Protein AF-A0A5S4T905-F1 (afdb_monomer_lite)

Organism: Streptococcus pyogenes (NCBI:txid1314)

Secondary structure (DSSP, 8-state):
---HHHHHHHHHHTT-EEEETTEEEE-SSSB-EEE-HHHHHHHHT--TT-TTHHHHHHHHHHHH-PPPSSEEEEEEEE-SS-EEETTTTEEE-SPPPTTEEEEEE-S--HHHHHHHHHHHHHHHHHH--SHHHHHHHHHHHHHHHHHHTTSS-S---------TTSSHHHHHHHHHTTS------HHHHTT----

Radius of gyration: 20.34 Å; chains: 1; bounding box: 48×38×50 Å

pLDDT: mean 86.76, std 12.63, range [32.38, 98.0]

Sequence (195 aa):
QFPPFAKLVVDYLLGRFTFFNNKLYDVNNRQAQVLDDFTIQSLYGFKKDNPFILEILEGIHQTLNIRPAKQLEAYKISGRDFIIDLKEHRLYRTNPSPDSSFFKFYDVDYHAAIGSKKKVGKFLGYVIADHDSLHNATLQAYYIAQVACGLKSKQNFFISKSGVRTGKGLRHIGLSGIFNKIDVELDLLIKGGFE

Structure (mmCIF, N/CA/C/O backbone):
data_AF-A0A5S4T905-F1
#
_entry.id   AF-A0A5S4T905-F1
#
loop_
_atom_site.group_PDB
_atom_site.id
_atom_site.type_symbol
_atom_site.label_atom_id
_atom_site.label_alt_id
_atom_site.label_comp_id
_atom_site.label_asym_id
_atom_site.label_entity_id
_atom_site.label_seq_id
_atom_site.pdbx_PDB_ins_code
_atom_site.Cartn_x
_atom_site.Cartn_y
_atom_site.Cartn_z
_atom_site.occupancy
_atom_site.B_iso_or_equiv
_atom_site.auth_seq_id
_atom_site.auth_comp_id
_atom_site.auth_asym_id
_atom_site.auth_atom_id
_atom_site.pdbx_PDB_model_num
ATOM 1 N N . GLN A 1 1 ? -24.630 16.608 20.040 1.00 69.75 1 GLN A N 1
ATOM 2 C CA . GLN A 1 1 ? -23.497 16.344 19.124 1.00 69.75 1 GLN A CA 1
ATOM 3 C C . GLN A 1 1 ? -22.808 15.079 19.618 1.00 69.75 1 GLN A C 1
ATOM 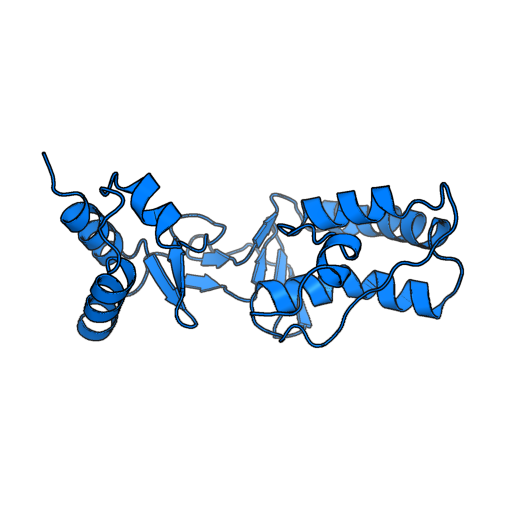5 O O . GLN A 1 1 ? -22.573 14.997 20.817 1.00 69.75 1 GLN A O 1
ATOM 10 N N . PHE A 1 2 ? -22.567 14.077 18.767 1.00 76.50 2 PHE A N 1
ATOM 11 C CA . PHE A 1 2 ? -21.870 12.860 19.203 1.00 76.50 2 PHE A CA 1
ATOM 12 C C . PHE A 1 2 ? -20.374 13.177 19.387 1.00 76.50 2 PHE A C 1
ATOM 14 O O . PHE A 1 2 ? -19.800 13.778 18.474 1.00 76.50 2 PHE A O 1
ATOM 21 N N . PRO A 1 3 ? -19.740 12.847 20.528 1.00 87.50 3 PRO A N 1
ATOM 22 C CA . PRO A 1 3 ? -18.338 13.188 20.756 1.00 87.50 3 PRO A CA 1
ATOM 23 C C . PRO A 1 3 ? -17.420 12.570 19.683 1.00 87.50 3 PRO A C 1
ATOM 25 O O . PRO A 1 3 ? -17.568 11.378 19.399 1.00 87.50 3 PRO A O 1
ATOM 28 N N . PRO A 1 4 ? -16.447 13.318 19.119 1.00 90.19 4 PRO A N 1
ATOM 29 C CA . PRO A 1 4 ? -15.502 12.796 18.123 1.00 90.19 4 PRO A CA 1
ATOM 30 C C . PRO A 1 4 ? -14.834 11.485 18.543 1.00 90.19 4 PRO A C 1
ATOM 32 O O . PRO A 1 4 ? -14.774 10.535 17.766 1.00 90.19 4 PRO A O 1
ATOM 35 N N . PHE A 1 5 ? -14.423 11.405 19.812 1.00 89.81 5 PHE A N 1
ATOM 36 C CA . PHE A 1 5 ? -13.801 10.210 20.373 1.00 89.81 5 PHE A CA 1
ATOM 37 C C . PHE A 1 5 ? -14.750 9.013 20.427 1.00 89.81 5 PHE A C 1
ATOM 39 O O . PHE A 1 5 ? -14.376 7.913 20.037 1.00 89.81 5 PHE A O 1
ATOM 46 N N . ALA A 1 6 ? -16.005 9.227 20.827 1.00 91.06 6 ALA A N 1
ATOM 47 C CA . ALA A 1 6 ? -16.999 8.161 20.826 1.00 91.06 6 ALA A CA 1
ATOM 48 C C . ALA A 1 6 ? -17.222 7.620 19.406 1.00 91.06 6 ALA A C 1
ATOM 50 O O . ALA A 1 6 ? -17.351 6.414 19.228 1.00 91.06 6 ALA A O 1
ATOM 51 N N . LYS A 1 7 ? -17.217 8.488 18.382 1.00 92.88 7 LYS A N 1
ATOM 52 C CA . LYS A 1 7 ? -17.352 8.065 16.978 1.00 92.88 7 LYS A CA 1
ATOM 53 C C . LYS A 1 7 ? -16.166 7.203 16.533 1.00 92.88 7 LYS A C 1
ATOM 55 O O . LYS A 1 7 ? -16.380 6.169 15.914 1.00 92.88 7 LYS A O 1
ATOM 60 N N . LEU A 1 8 ? -14.942 7.605 16.884 1.00 93.81 8 LEU A N 1
ATOM 61 C CA . LEU A 1 8 ? -13.726 6.833 16.605 1.00 93.81 8 LEU A CA 1
ATOM 62 C C . LEU A 1 8 ? -13.777 5.441 17.247 1.00 93.81 8 LEU A C 1
ATOM 64 O O . LEU A 1 8 ? -13.483 4.446 16.586 1.00 93.81 8 LEU A O 1
ATOM 68 N N . VAL A 1 9 ? -14.178 5.369 18.519 1.00 93.62 9 VAL A N 1
ATOM 69 C CA . VAL A 1 9 ? -14.304 4.098 19.243 1.00 93.62 9 VAL A CA 1
ATOM 70 C C . VAL A 1 9 ? -15.390 3.222 18.622 1.00 93.62 9 VAL A C 1
ATOM 72 O O . VAL A 1 9 ? -15.164 2.034 18.435 1.00 93.62 9 VAL A O 1
ATOM 75 N N . VAL A 1 10 ? -16.541 3.787 18.248 1.00 94.81 10 VAL A N 1
ATOM 76 C CA . VAL A 1 10 ? -17.604 3.040 17.556 1.00 94.81 10 VAL A CA 1
ATOM 77 C C . VAL A 1 10 ? -17.102 2.466 16.232 1.00 94.81 10 VAL A C 1
ATOM 79 O O . VAL A 1 10 ? -17.285 1.279 15.991 1.00 94.81 10 VAL A O 1
ATOM 82 N N . ASP A 1 11 ? -16.410 3.254 15.408 1.00 95.44 11 ASP A N 1
ATOM 83 C CA . ASP A 1 11 ? -15.839 2.765 14.148 1.00 95.44 11 ASP A CA 1
ATOM 84 C C . ASP A 1 11 ? -14.818 1.633 14.383 1.00 95.44 11 ASP A C 1
ATOM 86 O O . ASP A 1 11 ? -14.804 0.645 13.644 1.00 95.44 11 ASP A O 1
ATOM 90 N N . TYR A 1 12 ? -14.007 1.722 15.444 1.00 95.69 12 TYR A N 1
ATOM 91 C CA . TYR A 1 12 ? -13.127 0.627 15.862 1.00 95.69 12 TYR A CA 1
ATOM 92 C C . TYR A 1 12 ? -13.914 -0.631 16.272 1.00 95.69 12 TYR A C 1
ATOM 94 O O . TYR A 1 12 ? -13.602 -1.722 15.799 1.00 95.69 12 TYR A O 1
ATOM 102 N N . LEU A 1 13 ? -14.962 -0.491 17.092 1.00 94.81 13 LEU A N 1
ATOM 103 C CA . LEU A 1 13 ? -15.816 -1.605 17.532 1.00 94.81 13 LEU A CA 1
ATOM 104 C C . LEU A 1 13 ? -16.571 -2.273 16.374 1.00 94.81 13 LEU A C 1
ATOM 106 O O . LEU A 1 13 ? -16.831 -3.471 16.421 1.00 94.81 13 LEU A O 1
ATOM 110 N N . LEU A 1 14 ? -16.888 -1.516 15.322 1.00 95.56 14 LEU A N 1
ATOM 111 C CA . LEU A 1 14 ? -17.461 -2.029 14.074 1.00 95.56 14 LEU A CA 1
ATOM 112 C C . LEU A 1 14 ? -16.429 -2.754 13.191 1.00 95.56 14 LEU A C 1
ATOM 114 O O . LEU A 1 14 ? -16.765 -3.218 12.103 1.00 95.56 14 LEU A O 1
ATOM 118 N N . GLY A 1 15 ? -15.169 -2.840 13.627 1.00 95.19 15 GLY A N 1
ATOM 119 C CA . GLY A 1 15 ? -14.098 -3.508 12.897 1.00 95.19 15 GLY A CA 1
ATOM 120 C C . GLY A 1 15 ? -13.593 -2.717 11.688 1.00 95.19 15 GLY A C 1
ATOM 121 O O . GLY A 1 15 ? -12.952 -3.296 10.811 1.00 95.19 15 GLY A O 1
ATOM 122 N N . ARG A 1 16 ? -13.862 -1.406 11.609 1.00 96.19 16 ARG A N 1
ATOM 123 C CA . ARG A 1 16 ? -13.353 -0.544 10.527 1.00 96.19 16 ARG A CA 1
ATOM 124 C C . ARG A 1 16 ? -11.830 -0.443 10.549 1.00 96.19 16 ARG A C 1
ATOM 126 O O . ARG A 1 16 ? -11.200 -0.305 9.499 1.00 96.19 16 ARG A O 1
ATOM 133 N N . PHE A 1 17 ? -11.255 -0.486 11.749 1.00 96.44 17 PHE A N 1
ATOM 134 C CA . PHE A 1 17 ? -9.829 -0.309 11.970 1.00 96.44 17 PHE A CA 1
ATOM 135 C C . PHE A 1 17 ? -9.163 -1.570 12.496 1.00 96.44 17 PHE A C 1
ATOM 137 O O . PHE A 1 17 ? -9.755 -2.342 13.245 1.00 96.44 17 PHE A O 1
ATOM 144 N N . THR A 1 18 ? -7.890 -1.732 12.151 1.00 95.69 18 THR A N 1
ATOM 145 C CA . THR A 1 18 ? -7.022 -2.749 12.743 1.00 95.69 18 THR A CA 1
ATOM 146 C C . THR A 1 18 ? -5.646 -2.172 13.015 1.00 95.69 18 THR A C 1
ATOM 148 O O . THR A 1 18 ? -5.151 -1.344 12.248 1.00 95.69 18 THR A O 1
ATOM 151 N N . PHE A 1 19 ? -5.013 -2.636 14.087 1.00 95.06 19 PHE A N 1
ATOM 152 C CA . PHE A 1 19 ? -3.600 -2.379 14.320 1.00 95.06 19 PHE A CA 1
ATOM 153 C C . PHE A 1 19 ? -2.752 -3.439 13.624 1.00 95.06 19 PHE A C 1
ATOM 155 O O . PHE A 1 19 ? -3.105 -4.619 13.584 1.00 95.06 19 PHE A O 1
ATOM 162 N N . PHE A 1 20 ? -1.632 -3.007 13.055 1.00 93.25 20 PHE A N 1
ATOM 163 C CA . PHE A 1 20 ? -0.620 -3.879 12.474 1.00 93.25 20 PHE A CA 1
ATOM 164 C C . PHE A 1 20 ? 0.739 -3.181 12.517 1.00 93.25 20 PHE A C 1
ATOM 166 O O . PHE A 1 20 ? 0.858 -2.043 12.067 1.00 93.25 20 PHE A O 1
ATOM 173 N N . ASN A 1 21 ? 1.768 -3.841 13.058 1.00 90.19 21 ASN A N 1
ATOM 174 C CA . ASN A 1 21 ? 3.114 -3.270 13.228 1.00 90.19 21 ASN A CA 1
ATOM 175 C C . ASN A 1 21 ? 3.100 -1.848 13.832 1.00 90.19 21 ASN A C 1
ATOM 177 O O . ASN A 1 21 ? 3.712 -0.931 13.280 1.00 90.19 21 ASN A O 1
ATOM 181 N N . ASN A 1 22 ? 2.367 -1.674 14.937 1.00 88.38 22 ASN A N 1
ATOM 182 C CA . ASN A 1 22 ? 2.216 -0.415 15.684 1.00 88.38 22 ASN A CA 1
ATOM 183 C C . ASN A 1 22 ? 1.640 0.748 14.855 1.00 88.38 22 ASN A C 1
ATOM 185 O O . ASN A 1 22 ? 1.907 1.915 15.125 1.00 88.38 22 ASN A O 1
ATOM 189 N N . LYS A 1 23 ? 0.870 0.440 13.809 1.00 92.00 23 LYS A N 1
ATOM 190 C CA . LYS A 1 23 ? 0.159 1.425 12.991 1.00 92.00 23 LYS A CA 1
ATOM 191 C C . LYS A 1 23 ? -1.312 1.069 12.909 1.00 92.00 23 LYS A C 1
ATOM 193 O O . LYS A 1 23 ? -1.659 -0.110 12.828 1.00 92.00 23 LYS A O 1
ATOM 198 N N . LEU A 1 24 ? -2.157 2.092 12.876 1.00 95.00 24 LEU A N 1
ATOM 199 C CA . LEU A 1 24 ? -3.584 1.941 12.641 1.00 95.00 24 LEU A CA 1
ATOM 200 C C . LEU A 1 24 ? -3.870 1.938 11.138 1.00 95.00 24 LEU A C 1
ATOM 202 O O . LEU A 1 24 ? -3.361 2.781 10.398 1.00 95.00 24 LEU A O 1
ATOM 206 N N . TYR A 1 25 ? -4.710 1.009 10.695 1.00 96.19 25 TYR A N 1
ATOM 207 C CA . TYR A 1 25 ? -5.167 0.912 9.314 1.00 96.19 25 TYR A CA 1
ATOM 208 C C . TYR A 1 25 ? -6.689 1.020 9.240 1.00 96.19 25 TYR A C 1
ATOM 210 O O . TYR A 1 25 ? -7.385 0.298 9.951 1.00 96.19 25 TYR A O 1
ATOM 218 N N . ASP A 1 26 ? -7.202 1.857 8.336 1.00 96.75 26 ASP A N 1
ATOM 219 C CA . ASP A 1 26 ? -8.575 1.766 7.827 1.00 96.75 26 ASP A CA 1
ATOM 220 C C . ASP A 1 26 ? -8.650 0.658 6.785 1.00 96.75 26 ASP A C 1
ATOM 222 O O . ASP A 1 26 ? -8.022 0.744 5.726 1.00 96.75 26 ASP A O 1
ATOM 226 N N . VAL A 1 27 ? -9.417 -0.382 7.103 1.00 97.25 27 VAL A N 1
ATOM 227 C CA . VAL A 1 27 ? -9.601 -1.565 6.258 1.00 97.25 27 VAL A CA 1
ATOM 228 C C . VAL A 1 27 ? -10.988 -1.628 5.633 1.00 97.25 27 VAL A C 1
ATOM 230 O O . VAL A 1 27 ? -11.325 -2.621 5.002 1.00 97.25 27 VAL A O 1
ATOM 233 N N . ASN A 1 28 ? -11.804 -0.577 5.740 1.00 94.81 28 ASN A N 1
ATOM 234 C CA . ASN A 1 28 ? -13.168 -0.586 5.209 1.00 94.81 28 ASN A CA 1
ATOM 235 C C . ASN A 1 28 ? -13.213 -0.737 3.676 1.00 94.81 28 ASN A C 1
ATOM 237 O O . ASN A 1 28 ? -14.149 -1.296 3.098 1.00 94.81 28 ASN A O 1
ATOM 241 N N . ASN A 1 29 ? -12.173 -0.257 2.993 1.00 94.44 29 ASN A N 1
ATOM 242 C CA . ASN A 1 29 ? -12.057 -0.277 1.537 1.00 94.44 29 ASN A CA 1
ATOM 243 C C . ASN A 1 29 ? -11.178 -1.433 1.038 1.00 94.44 29 ASN A C 1
ATOM 245 O O . ASN A 1 29 ? -10.504 -2.101 1.814 1.00 94.44 29 ASN A O 1
ATOM 249 N N . ARG A 1 30 ? -11.152 -1.656 -0.285 1.00 94.94 30 ARG A N 1
ATOM 250 C CA . ARG A 1 30 ? -10.264 -2.659 -0.913 1.00 94.94 30 ARG A CA 1
ATOM 251 C C . ARG A 1 30 ? -8.778 -2.369 -0.706 1.00 94.94 30 ARG A C 1
ATOM 253 O O . ARG A 1 30 ? -7.986 -3.300 -0.717 1.00 94.94 30 ARG A O 1
ATOM 260 N N . GLN A 1 31 ? -8.402 -1.099 -0.565 1.00 96.00 31 GLN A N 1
ATOM 261 C CA . GLN A 1 31 ? -7.042 -0.694 -0.223 1.00 96.00 31 GLN A CA 1
ATOM 262 C C . GLN A 1 31 ? -7.022 -0.157 1.201 1.00 96.00 31 GLN A C 1
ATOM 264 O O . GLN A 1 31 ? -7.764 0.780 1.506 1.00 96.00 31 GLN A O 1
ATOM 269 N N . ALA A 1 32 ? -6.144 -0.718 2.023 1.00 96.44 32 ALA A N 1
ATOM 270 C CA . ALA A 1 32 ? -5.935 -0.277 3.385 1.00 96.44 32 ALA A CA 1
ATOM 271 C C . ALA A 1 32 ? -5.246 1.092 3.402 1.00 96.44 32 ALA A C 1
ATOM 273 O O . ALA A 1 32 ? -4.351 1.367 2.595 1.00 96.44 32 ALA A O 1
ATOM 274 N N . GLN A 1 33 ? -5.651 1.953 4.331 1.00 94.44 33 GLN A N 1
ATOM 275 C CA . GLN A 1 33 ? -5.052 3.274 4.514 1.00 94.44 33 GLN A CA 1
ATOM 276 C C . GLN A 1 33 ? -4.453 3.374 5.907 1.00 94.44 33 GLN A C 1
ATOM 278 O O . GLN A 1 33 ? -5.136 3.102 6.888 1.00 94.44 33 GLN A O 1
ATOM 283 N N . VAL A 1 34 ? -3.180 3.759 5.994 1.00 93.12 34 VAL A N 1
ATOM 284 C CA . VAL A 1 34 ? -2.553 4.063 7.284 1.00 93.12 34 VAL A CA 1
ATOM 285 C C . VAL A 1 34 ? -3.179 5.344 7.823 1.00 93.12 34 VAL A C 1
ATOM 287 O O . VAL A 1 34 ? -3.268 6.332 7.097 1.00 93.12 34 VAL A O 1
ATOM 290 N N . LEU A 1 35 ? -3.592 5.315 9.084 1.00 92.94 35 LEU A N 1
ATOM 291 C CA . LEU A 1 35 ? -4.128 6.464 9.795 1.00 92.94 35 LEU A CA 1
ATOM 292 C C . LEU A 1 35 ? -3.091 6.945 10.809 1.00 92.94 35 LEU A C 1
ATOM 29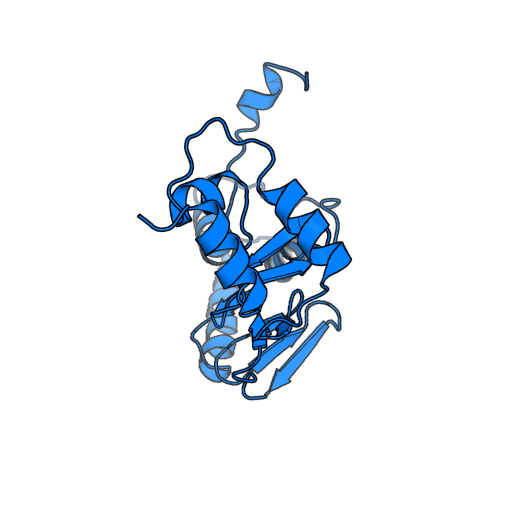4 O O . LEU A 1 35 ? -2.811 6.254 11.787 1.00 92.94 35 LEU A O 1
ATOM 298 N N . ASP A 1 36 ? -2.515 8.116 10.554 1.00 88.94 36 ASP A N 1
ATOM 299 C CA . ASP A 1 36 ? -1.725 8.856 11.539 1.00 88.94 36 ASP A CA 1
ATOM 300 C C . ASP A 1 36 ? -2.616 9.806 12.358 1.00 88.94 36 ASP A C 1
ATOM 302 O O . ASP A 1 36 ? -3.805 9.985 12.061 1.00 88.94 36 ASP A O 1
ATOM 306 N N . ASP A 1 37 ? -2.048 10.422 13.398 1.00 86.31 37 ASP A N 1
ATOM 307 C CA . ASP A 1 37 ? -2.784 11.342 14.271 1.00 86.31 37 ASP A CA 1
ATOM 308 C C . ASP A 1 37 ? -3.436 12.478 13.487 1.00 86.31 37 ASP A C 1
ATOM 310 O O . ASP A 1 37 ? -4.598 12.807 13.721 1.00 86.31 37 ASP A O 1
ATOM 314 N N . PHE A 1 38 ? -2.729 13.044 12.508 1.00 86.06 38 PHE A N 1
ATOM 315 C CA . PHE A 1 38 ? -3.256 14.125 11.681 1.00 86.06 38 PHE A CA 1
ATOM 316 C C . PHE A 1 38 ? -4.482 13.680 10.872 1.00 86.06 38 PHE A C 1
ATOM 318 O O . PHE A 1 38 ? -5.501 14.378 10.833 1.00 86.06 38 PHE A O 1
ATOM 325 N N . THR A 1 39 ? -4.418 12.495 10.264 1.00 89.75 39 THR A N 1
ATOM 326 C CA . THR A 1 39 ? -5.517 11.917 9.488 1.00 89.75 39 THR A CA 1
ATOM 327 C C . THR A 1 39 ? -6.726 11.655 10.382 1.00 89.75 39 THR A C 1
ATOM 329 O O . THR A 1 39 ? -7.848 12.006 10.016 1.00 89.75 39 THR A O 1
ATOM 332 N N . ILE A 1 40 ? -6.524 11.109 11.585 1.00 89.75 40 ILE A N 1
ATOM 333 C CA . ILE A 1 40 ? -7.608 10.873 12.552 1.00 89.75 40 ILE A CA 1
ATOM 334 C C . ILE A 1 40 ? -8.211 12.193 13.032 1.00 89.75 40 ILE A C 1
ATOM 336 O O . ILE A 1 40 ? -9.437 12.338 13.063 1.00 89.75 40 ILE A O 1
ATOM 340 N N . GLN A 1 41 ? -7.373 13.178 13.361 1.00 88.62 41 GLN A N 1
ATOM 341 C CA . GLN A 1 41 ? -7.825 14.508 13.762 1.00 88.62 41 GLN A CA 1
ATOM 342 C C . GLN A 1 41 ? -8.712 15.140 12.688 1.00 88.62 41 GLN A C 1
ATOM 344 O O . GLN A 1 41 ? -9.796 15.634 13.005 1.00 88.62 41 GLN A O 1
ATOM 349 N N . SER A 1 42 ? -8.298 15.053 11.421 1.00 88.50 42 SER A N 1
ATOM 350 C CA . SER A 1 42 ? -9.064 15.552 10.280 1.00 88.50 42 SER A CA 1
ATOM 351 C C . SER A 1 42 ? -10.380 14.790 10.071 1.00 88.50 42 SER A C 1
ATOM 353 O O . SER A 1 42 ? -11.429 15.419 9.933 1.00 88.50 42 SER A O 1
ATOM 355 N N . LEU A 1 43 ? -10.358 13.452 10.109 1.00 90.06 43 LEU A N 1
ATOM 356 C CA . LEU A 1 43 ? -11.532 12.602 9.857 1.00 90.06 43 LEU A CA 1
ATOM 357 C C . LEU A 1 43 ? -12.651 12.774 10.893 1.00 90.06 43 LEU A C 1
ATOM 359 O O . LEU A 1 43 ? -13.833 12.661 10.558 1.00 90.06 43 LEU A O 1
ATOM 363 N N . TYR A 1 44 ? -12.287 13.013 12.151 1.00 90.31 44 TYR A N 1
ATOM 364 C CA . TYR A 1 44 ? -13.235 13.073 13.265 1.00 90.31 44 TYR A CA 1
ATOM 365 C C . TYR A 1 44 ? -13.455 14.484 13.814 1.00 90.31 44 TYR A C 1
ATOM 367 O O . TYR A 1 44 ? -14.361 14.680 14.624 1.00 90.31 44 TYR A O 1
ATOM 375 N N . GLY A 1 45 ? -12.678 15.472 13.363 1.00 86.81 45 GLY A N 1
ATOM 376 C CA . GLY A 1 45 ? -12.790 16.858 13.813 1.00 86.81 45 GLY A CA 1
ATOM 377 C C . GLY A 1 45 ? -12.277 17.069 15.238 1.00 86.81 45 GLY A C 1
ATOM 378 O O . GLY A 1 45 ? -12.858 17.846 15.998 1.00 86.81 45 GLY A O 1
ATOM 379 N N . PHE A 1 46 ? -11.211 16.366 15.629 1.00 86.31 46 PHE A N 1
ATOM 380 C CA . PHE A 1 46 ? -10.557 16.632 16.909 1.00 86.31 46 PHE A CA 1
ATOM 381 C C . PHE A 1 46 ? -9.874 18.006 16.886 1.00 86.31 46 PHE A C 1
ATOM 383 O O . PHE A 1 46 ? -9.332 18.440 15.869 1.00 86.31 46 PHE A O 1
ATOM 390 N N . LYS A 1 47 ? -9.871 18.694 18.033 1.00 79.75 47 LYS A N 1
ATOM 391 C CA . LYS A 1 47 ? -9.024 19.880 18.221 1.00 79.75 47 LYS A CA 1
ATOM 392 C C . LYS A 1 47 ? -7.552 19.449 18.209 1.00 79.75 47 LYS A C 1
ATOM 394 O O . LYS A 1 47 ? -7.246 18.368 18.710 1.00 79.75 47 LYS A O 1
ATOM 399 N N . LYS A 1 48 ? -6.673 20.304 17.671 1.00 66.56 48 LYS A N 1
ATOM 400 C CA . LYS A 1 48 ? -5.238 20.025 17.445 1.00 66.56 48 LYS A CA 1
ATOM 401 C C . LYS A 1 48 ? -4.470 19.576 18.700 1.00 66.56 48 LYS A C 1
ATOM 403 O O . LYS A 1 48 ? -3.458 18.902 18.568 1.00 66.56 48 LYS A O 1
ATOM 408 N N . ASP A 1 49 ? -4.987 19.874 19.889 1.00 64.50 49 ASP A N 1
ATOM 409 C CA . ASP A 1 49 ? -4.312 19.645 21.172 1.00 64.50 49 ASP A CA 1
ATOM 410 C C . ASP A 1 49 ? -4.650 18.294 21.837 1.00 64.50 49 ASP A C 1
ATOM 412 O O . ASP A 1 49 ? -4.547 18.167 23.053 1.00 64.50 49 ASP A O 1
ATOM 416 N N . ASN A 1 50 ? -5.086 17.278 21.080 1.00 69.06 50 ASN A N 1
ATOM 417 C CA . ASN A 1 50 ? -5.281 15.916 21.606 1.00 69.06 50 ASN A CA 1
ATOM 418 C C . ASN A 1 50 ? -4.183 14.965 21.096 1.00 69.06 50 ASN A C 1
ATOM 420 O O . ASN A 1 50 ? -4.402 14.279 20.095 1.00 69.06 50 ASN A O 1
ATOM 424 N N . PRO A 1 51 ? -3.014 14.911 21.762 1.00 67.56 51 PRO A N 1
ATOM 425 C CA . PRO A 1 51 ? -1.859 14.156 21.277 1.00 67.56 51 PRO A CA 1
ATOM 426 C C . PRO A 1 51 ? -1.935 12.638 21.510 1.00 67.56 51 PRO A C 1
ATOM 428 O O . PRO A 1 51 ? -1.117 11.917 20.964 1.00 67.56 51 PRO A O 1
ATOM 431 N N . PHE A 1 52 ? -2.906 12.131 22.279 1.00 83.88 52 PHE A N 1
ATOM 432 C CA . PHE A 1 52 ? -2.903 10.732 22.744 1.00 83.88 52 PHE A CA 1
ATOM 433 C C . PHE A 1 52 ? -4.004 9.856 22.126 1.00 83.88 52 PHE A C 1
ATOM 435 O O . PHE A 1 52 ? -4.342 8.803 22.658 1.00 83.88 52 PHE A O 1
ATOM 442 N N . ILE A 1 53 ? -4.622 10.283 21.020 1.00 87.06 53 ILE A N 1
ATOM 443 C CA . ILE A 1 53 ? -5.788 9.581 20.454 1.00 87.06 53 ILE A CA 1
ATOM 444 C C . ILE A 1 53 ? -5.421 8.156 20.021 1.00 87.06 53 ILE A C 1
ATOM 446 O O . ILE A 1 53 ? -6.148 7.216 20.352 1.00 87.06 53 ILE A O 1
ATOM 450 N N . LEU A 1 54 ? -4.306 7.996 19.300 1.00 89.12 54 LEU A N 1
ATOM 451 C CA . LEU A 1 54 ? -3.827 6.686 18.861 1.00 89.12 54 LEU A CA 1
ATOM 452 C C . LEU A 1 54 ? -3.436 5.788 20.034 1.00 89.12 54 LEU A C 1
ATOM 454 O O . LEU A 1 54 ? -3.834 4.629 20.042 1.00 89.12 54 LEU A O 1
ATOM 458 N N . GLU A 1 55 ? -2.735 6.324 21.032 1.00 89.81 55 GLU A N 1
ATOM 459 C CA . GLU A 1 55 ? -2.309 5.573 22.222 1.00 89.81 55 GLU A CA 1
ATOM 460 C C . GLU A 1 55 ? -3.506 5.054 23.025 1.00 89.81 55 GLU A C 1
ATOM 462 O O . GLU A 1 55 ? -3.550 3.889 23.421 1.00 89.81 55 GLU A O 1
ATOM 467 N N . ILE A 1 56 ? -4.531 5.892 23.220 1.00 90.31 56 ILE A N 1
ATOM 468 C CA . ILE A 1 56 ? -5.756 5.468 23.906 1.00 90.31 56 ILE A CA 1
ATOM 469 C C . ILE A 1 56 ? -6.467 4.387 23.081 1.00 90.31 56 ILE A C 1
ATOM 471 O O . ILE A 1 56 ? -6.925 3.388 23.639 1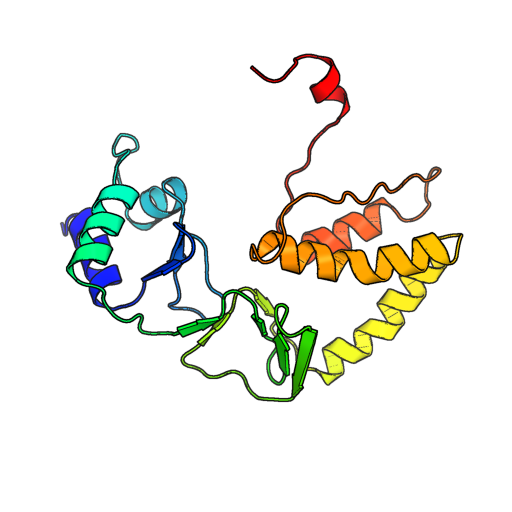.00 90.31 56 ILE A O 1
ATOM 475 N N . LEU A 1 57 ? -6.560 4.554 21.757 1.00 92.12 57 LEU A N 1
ATOM 476 C CA . LEU A 1 57 ? -7.188 3.558 20.888 1.00 92.12 57 LEU A CA 1
ATOM 477 C C . LEU A 1 57 ? -6.403 2.239 20.860 1.00 92.12 57 LEU A C 1
ATOM 479 O O . LEU A 1 57 ? -7.011 1.171 20.811 1.00 92.12 57 LEU A O 1
ATOM 483 N N . GLU A 1 58 ? -5.075 2.298 20.929 1.00 92.94 58 GLU A N 1
ATOM 484 C CA . GLU A 1 58 ? -4.210 1.130 21.061 1.00 92.94 58 GLU A CA 1
ATOM 485 C C . GLU A 1 58 ? -4.466 0.409 22.389 1.00 92.94 58 GLU A C 1
ATOM 487 O O . GLU A 1 58 ? -4.653 -0.807 22.390 1.00 92.94 58 GLU A O 1
ATOM 492 N N . GLY A 1 59 ? -4.594 1.141 23.501 1.00 92.44 59 GLY A N 1
ATOM 493 C CA . GLY A 1 59 ? -4.968 0.566 24.797 1.00 92.44 59 GLY A CA 1
ATOM 494 C C . GLY A 1 59 ? -6.344 -0.117 24.776 1.00 92.44 59 GLY A C 1
ATOM 495 O O . GLY A 1 59 ? -6.508 -1.229 25.292 1.00 92.44 59 GLY A O 1
ATOM 496 N N . ILE A 1 60 ? -7.329 0.494 24.105 1.00 92.00 60 ILE A N 1
ATOM 497 C CA . ILE A 1 60 ? -8.641 -0.130 23.862 1.00 92.00 60 ILE A CA 1
ATOM 498 C C . ILE A 1 60 ? -8.470 -1.403 23.026 1.00 92.00 60 ILE A C 1
ATOM 500 O O . ILE A 1 60 ? -9.061 -2.435 23.350 1.00 92.00 60 ILE A O 1
ATOM 504 N N . HIS A 1 61 ? -7.647 -1.355 21.976 1.00 93.69 61 HIS A N 1
ATOM 505 C CA . HIS A 1 61 ? -7.417 -2.499 21.103 1.00 93.69 61 HIS A CA 1
ATOM 506 C C . HIS A 1 61 ? -6.756 -3.672 21.824 1.00 93.69 61 HIS A C 1
ATOM 508 O O . HIS A 1 61 ? -7.208 -4.802 21.661 1.00 93.69 61 HIS A O 1
ATOM 514 N N . GLN A 1 62 ? -5.757 -3.416 22.666 1.00 93.31 62 GLN A N 1
ATOM 515 C CA . GLN A 1 62 ? -5.107 -4.445 23.480 1.00 93.31 62 GLN A CA 1
ATOM 516 C C . GLN A 1 62 ? -6.073 -5.101 24.480 1.00 93.31 62 GLN A C 1
ATOM 518 O O . GLN A 1 62 ? -5.912 -6.273 24.811 1.00 93.31 62 GLN A O 1
ATOM 523 N N . THR A 1 63 ? -7.098 -4.368 24.928 1.00 93.81 63 THR A N 1
ATOM 524 C CA . THR A 1 63 ? -8.098 -4.869 25.884 1.00 93.81 63 THR A CA 1
ATOM 525 C C . THR A 1 63 ? -9.220 -5.658 25.206 1.00 93.81 63 THR A C 1
ATOM 527 O O . THR A 1 63 ? -9.615 -6.715 25.692 1.00 93.81 63 THR A O 1
ATOM 530 N N . LEU A 1 64 ? -9.763 -5.146 24.097 1.00 93.00 64 LEU A N 1
ATOM 531 C CA . LEU A 1 64 ? -10.947 -5.719 23.443 1.00 93.00 64 LEU A CA 1
ATOM 532 C C . LEU A 1 64 ? -10.610 -6.673 22.296 1.00 93.00 64 LEU A C 1
ATOM 534 O O . LEU A 1 64 ? -11.358 -7.616 22.050 1.00 93.00 64 LEU A O 1
ATOM 538 N N . ASN A 1 65 ? -9.512 -6.412 21.581 1.00 90.06 65 ASN A N 1
ATOM 539 C CA . ASN A 1 65 ? -9.039 -7.177 20.429 1.00 90.06 65 ASN A CA 1
ATOM 540 C C . ASN A 1 65 ? -10.146 -7.492 19.401 1.00 90.06 65 ASN A C 1
ATOM 542 O O . ASN A 1 65 ? -10.376 -8.643 19.016 1.00 90.06 65 ASN A O 1
ATOM 546 N N . ILE A 1 66 ? -10.870 -6.450 18.982 1.00 93.06 66 ILE A N 1
ATOM 547 C CA . ILE A 1 66 ? -11.955 -6.563 18.005 1.00 93.06 66 ILE A CA 1
ATOM 548 C C . ILE A 1 66 ? -11.400 -7.077 16.677 1.00 93.06 66 ILE A C 1
ATOM 550 O O . ILE A 1 66 ? -10.406 -6.565 16.157 1.00 93.06 66 ILE A O 1
ATOM 554 N N . ARG A 1 67 ? -12.067 -8.085 16.105 1.00 92.06 67 ARG A N 1
ATOM 555 C CA . ARG A 1 67 ? -11.732 -8.583 14.769 1.00 92.06 67 ARG A CA 1
ATOM 556 C C . ARG A 1 67 ? -12.178 -7.564 13.721 1.00 92.06 67 ARG A C 1
ATOM 558 O O . ARG A 1 67 ? -13.341 -7.159 13.749 1.00 92.06 67 ARG A O 1
ATOM 565 N N . PRO A 1 68 ? -11.302 -7.171 12.785 1.00 94.38 68 PRO A N 1
ATOM 566 C CA . PRO A 1 68 ? -11.689 -6.229 11.754 1.00 94.38 68 PRO A CA 1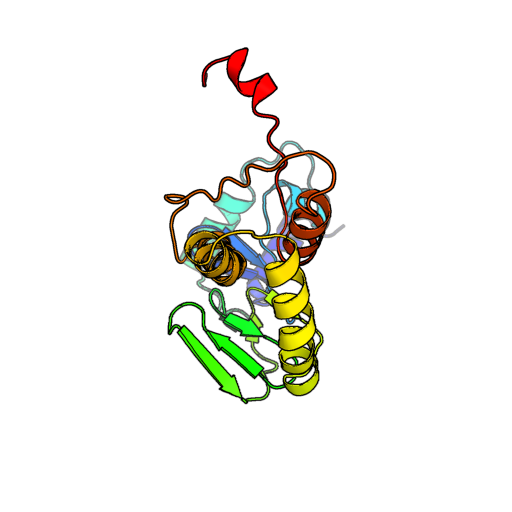
ATOM 567 C C . PRO A 1 68 ? -12.718 -6.843 10.800 1.00 94.38 68 PRO A C 1
ATOM 569 O O . PRO A 1 68 ? -12.694 -8.044 10.530 1.00 94.38 68 PRO A O 1
ATOM 572 N N . ALA A 1 69 ? -13.590 -5.997 10.252 1.00 95.12 69 ALA A N 1
ATOM 573 C CA . ALA A 1 69 ? -14.615 -6.387 9.287 1.00 95.12 69 ALA A CA 1
ATOM 574 C C . ALA A 1 69 ? -14.008 -6.898 7.972 1.00 95.12 69 ALA A C 1
ATOM 576 O O . ALA A 1 69 ? -14.614 -7.715 7.286 1.00 95.12 69 ALA A O 1
ATOM 577 N N . LYS A 1 70 ? -12.802 -6.427 7.633 1.00 97.31 70 LYS A N 1
ATOM 578 C CA . LYS A 1 70 ? -11.998 -6.945 6.526 1.00 97.31 70 LYS A CA 1
ATOM 579 C C . LYS A 1 70 ? -10.611 -7.330 7.004 1.00 97.31 70 LYS A C 1
ATOM 581 O O . LYS A 1 70 ? -9.983 -6.617 7.784 1.00 97.31 70 LYS A O 1
ATOM 586 N N . GLN A 1 71 ? -10.106 -8.441 6.489 1.00 96.88 71 GLN A N 1
ATOM 587 C CA . GLN A 1 71 ? -8.755 -8.897 6.755 1.00 96.88 71 GLN A CA 1
ATOM 588 C C . GLN A 1 71 ? -7.744 -7.977 6.071 1.00 96.88 71 GLN A C 1
ATOM 590 O O . GLN A 1 71 ? -7.771 -7.790 4.853 1.00 96.88 71 GLN A O 1
ATOM 595 N N . LEU A 1 72 ? -6.814 -7.436 6.855 1.00 97.44 72 LEU A N 1
ATOM 596 C CA . LEU A 1 72 ? -5.684 -6.690 6.322 1.00 97.44 72 LEU A CA 1
ATOM 597 C C . LEU A 1 72 ? -4.692 -7.640 5.642 1.00 97.44 72 LEU A C 1
ATOM 599 O O . LEU A 1 72 ? -4.061 -8.477 6.282 1.00 97.44 72 LEU A O 1
ATOM 603 N N . GLU A 1 73 ? -4.496 -7.439 4.348 1.00 97.56 73 GLU A N 1
ATOM 604 C CA . GLU A 1 73 ? -3.512 -8.122 3.518 1.00 97.56 73 GLU A CA 1
ATOM 605 C C . GLU A 1 73 ? -2.301 -7.199 3.306 1.00 97.56 73 GLU A C 1
ATOM 607 O O . GLU A 1 73 ? -2.038 -6.687 2.212 1.00 97.56 73 GLU A O 1
ATOM 612 N N . ALA A 1 74 ? -1.569 -6.954 4.400 1.00 96.06 74 ALA A N 1
ATOM 613 C CA . ALA A 1 74 ? -0.532 -5.920 4.513 1.00 96.06 74 ALA A CA 1
ATOM 614 C C . ALA A 1 74 ? 0.657 -6.078 3.551 1.00 96.06 74 ALA A C 1
ATOM 616 O O . ALA A 1 74 ? 1.431 -5.144 3.365 1.00 96.06 74 ALA A O 1
ATOM 617 N N . TYR A 1 75 ? 0.820 -7.253 2.947 1.00 97.31 75 TYR A N 1
ATOM 618 C CA . TYR A 1 75 ? 1.958 -7.593 2.090 1.00 97.31 75 TYR A CA 1
ATOM 619 C C . TYR A 1 75 ? 1.554 -7.956 0.665 1.00 97.31 75 TYR A C 1
ATOM 621 O O . TYR A 1 75 ? 2.383 -8.416 -0.120 1.00 97.31 75 TYR A O 1
ATOM 629 N N . LYS A 1 76 ? 0.281 -7.761 0.322 1.00 97.69 76 LYS A N 1
ATOM 630 C CA . LYS A 1 76 ? -0.258 -8.147 -0.975 1.00 97.69 76 LYS A CA 1
ATOM 631 C C . LYS A 1 76 ? -0.710 -6.918 -1.751 1.00 97.69 76 LYS A C 1
ATOM 633 O O . LYS A 1 76 ? -1.357 -6.018 -1.215 1.00 97.69 76 LYS A O 1
ATOM 638 N N . ILE A 1 77 ? -0.369 -6.900 -3.033 1.00 96.69 77 ILE A N 1
ATOM 639 C CA . ILE A 1 77 ? -0.887 -5.944 -4.011 1.00 96.69 77 ILE A CA 1
ATOM 640 C C . ILE A 1 77 ? -1.949 -6.665 -4.828 1.00 96.69 77 ILE A C 1
ATOM 642 O O . ILE A 1 77 ? -1.687 -7.733 -5.374 1.00 96.69 77 ILE A O 1
ATOM 646 N N . SER A 1 78 ? -3.130 -6.077 -4.944 1.00 97.25 78 SER A N 1
ATOM 647 C CA . SER A 1 78 ? -4.253 -6.668 -5.666 1.00 97.25 78 SER A CA 1
ATOM 648 C C . SER A 1 78 ? -4.542 -5.901 -6.955 1.00 97.25 78 SER A C 1
ATOM 650 O O . SER A 1 78 ? -4.589 -4.671 -6.965 1.00 97.25 78 SER A O 1
ATOM 652 N N . GLY A 1 79 ? -4.745 -6.645 -8.042 1.00 96.50 79 GLY A N 1
ATOM 653 C CA . GLY A 1 79 ? -5.498 -6.207 -9.217 1.00 96.50 79 GLY A CA 1
ATOM 654 C C . GLY A 1 79 ? -6.955 -6.664 -9.127 1.00 96.50 79 GLY A C 1
ATOM 655 O O . GLY A 1 79 ? -7.403 -7.071 -8.057 1.00 96.50 79 GLY A O 1
ATOM 656 N N . ARG A 1 80 ? -7.694 -6.654 -10.242 1.00 96.88 80 ARG A N 1
ATOM 657 C CA . ARG A 1 80 ? -9.079 -7.168 -10.292 1.00 96.88 80 ARG A CA 1
ATOM 658 C C . ARG A 1 80 ? -9.169 -8.699 -10.262 1.00 96.88 80 ARG A C 1
ATOM 660 O O . ARG A 1 80 ? -10.106 -9.220 -9.673 1.00 96.88 80 ARG A O 1
ATOM 667 N N . ASP A 1 81 ? -8.222 -9.390 -10.897 1.00 97.56 81 ASP A N 1
ATOM 668 C CA . ASP A 1 81 ? -8.194 -10.856 -11.099 1.00 97.56 81 ASP A CA 1
ATOM 669 C C . ASP A 1 81 ? -6.803 -11.468 -10.810 1.00 97.56 81 ASP A C 1
ATOM 671 O O . ASP A 1 81 ? -6.456 -12.562 -11.277 1.00 97.56 81 ASP A O 1
ATOM 675 N N . PHE A 1 82 ? -5.960 -10.742 -10.073 1.00 97.81 82 PHE A N 1
ATOM 676 C CA . PHE A 1 82 ? -4.664 -11.242 -9.632 1.00 97.81 82 PHE A CA 1
ATOM 677 C C . PHE A 1 82 ? -4.215 -10.606 -8.320 1.00 97.81 82 PHE A C 1
ATOM 679 O O . PHE A 1 82 ? -4.612 -9.493 -7.968 1.00 97.81 82 PHE A O 1
ATOM 686 N N . ILE A 1 83 ? -3.322 -11.307 -7.627 1.00 98.00 83 ILE A N 1
ATOM 687 C CA . ILE A 1 83 ? -2.672 -10.844 -6.404 1.00 98.00 83 ILE A CA 1
ATOM 688 C C . ILE A 1 83 ? -1.166 -11.062 -6.543 1.00 98.00 83 ILE A C 1
ATOM 690 O O . ILE A 1 83 ? -0.723 -12.127 -6.966 1.00 98.00 83 ILE A O 1
ATOM 694 N N . ILE A 1 84 ? -0.375 -10.058 -6.184 1.00 97.12 84 ILE A N 1
ATOM 695 C CA . ILE A 1 84 ? 1.075 -10.158 -6.022 1.00 97.12 84 ILE A CA 1
ATOM 696 C C . ILE A 1 84 ? 1.353 -10.225 -4.525 1.00 97.12 84 ILE A C 1
ATOM 698 O O . ILE A 1 84 ? 1.112 -9.253 -3.808 1.00 97.12 84 ILE A O 1
ATOM 702 N N . ASP A 1 85 ? 1.869 -11.359 -4.066 1.00 97.69 85 ASP A N 1
ATOM 703 C CA . ASP A 1 85 ? 2.331 -11.538 -2.697 1.00 97.69 85 ASP A CA 1
ATOM 704 C C . ASP A 1 85 ? 3.814 -11.164 -2.602 1.00 97.69 85 ASP A C 1
ATOM 706 O O . ASP A 1 85 ? 4.693 -11.848 -3.136 1.00 97.69 85 ASP A O 1
ATOM 710 N N . LEU A 1 86 ? 4.085 -10.042 -1.933 1.00 96.94 86 LEU A N 1
ATOM 711 C CA . LEU A 1 86 ? 5.431 -9.493 -1.793 1.00 96.94 86 LEU A CA 1
ATOM 712 C C . LEU A 1 86 ? 6.295 -10.285 -0.804 1.00 96.94 86 LEU A C 1
ATOM 714 O O . LEU A 1 86 ? 7.524 -10.168 -0.858 1.00 96.94 86 LEU A O 1
ATOM 718 N N . LYS A 1 87 ? 5.667 -11.045 0.103 1.00 96.38 87 LYS A N 1
ATOM 719 C CA . LYS A 1 87 ? 6.332 -11.855 1.130 1.00 96.38 87 LYS A CA 1
ATOM 720 C C . LYS A 1 87 ? 6.734 -13.211 0.564 1.00 96.38 87 LYS A C 1
ATOM 722 O O . LYS A 1 87 ? 7.846 -13.666 0.801 1.00 96.38 87 LYS A O 1
ATOM 727 N N . GLU A 1 88 ? 5.851 -13.828 -0.213 1.00 97.12 88 GLU A N 1
ATOM 728 C CA . GLU A 1 88 ? 6.101 -15.128 -0.843 1.00 97.12 88 GLU A CA 1
ATOM 729 C C . GLU A 1 88 ? 6.786 -15.026 -2.208 1.00 97.12 88 GLU A C 1
ATOM 731 O O . GLU A 1 88 ? 7.191 -16.044 -2.767 1.00 97.12 88 GLU A O 1
ATOM 736 N N . HIS A 1 89 ? 6.927 -13.812 -2.750 1.00 95.81 89 HIS A N 1
ATOM 737 C CA . HIS A 1 89 ? 7.476 -13.564 -4.084 1.00 95.81 89 HIS A CA 1
ATOM 738 C C . HIS A 1 89 ? 6.692 -14.277 -5.193 1.00 95.81 89 HIS A C 1
ATOM 740 O O . HIS A 1 89 ? 7.266 -14.809 -6.147 1.00 95.81 89 HIS A O 1
ATOM 746 N N . ARG A 1 90 ? 5.361 -14.300 -5.066 1.00 97.00 90 ARG A N 1
ATOM 747 C CA . ARG A 1 90 ? 4.467 -15.054 -5.953 1.00 97.00 90 ARG A CA 1
ATOM 748 C C . ARG A 1 90 ? 3.358 -14.190 -6.524 1.00 97.00 90 ARG A C 1
ATOM 750 O O . ARG A 1 90 ? 2.882 -13.248 -5.899 1.00 97.00 90 ARG A O 1
ATOM 757 N N . LEU A 1 91 ? 2.939 -14.550 -7.733 1.00 96.56 91 LEU A N 1
ATOM 758 C CA . LEU A 1 91 ? 1.756 -14.001 -8.379 1.00 96.56 91 LEU A CA 1
ATOM 759 C C . LEU A 1 91 ? 0.679 -15.080 -8.434 1.00 96.56 91 LEU A C 1
ATOM 761 O O . LEU A 1 91 ? 0.899 -16.160 -8.977 1.00 96.56 91 LEU A O 1
ATOM 765 N N . TYR A 1 92 ? -0.495 -14.747 -7.919 1.00 97.44 92 TYR A N 1
ATOM 766 C CA . TYR A 1 92 ? -1.685 -15.580 -7.925 1.00 97.44 92 TYR A CA 1
ATOM 767 C C . TYR A 1 92 ? -2.679 -15.048 -8.956 1.00 97.44 92 TYR A C 1
ATOM 769 O O . TYR A 1 92 ? -2.997 -13.860 -8.959 1.00 97.44 92 TYR A O 1
ATOM 777 N N . ARG A 1 93 ? -3.184 -15.921 -9.833 1.00 97.00 93 ARG A N 1
ATOM 778 C CA . ARG A 1 93 ? -4.279 -15.611 -10.766 1.00 97.00 93 ARG A CA 1
ATOM 779 C C . ARG A 1 93 ? -5.597 -15.984 -10.108 1.00 97.00 93 ARG A C 1
ATOM 781 O O . ARG A 1 93 ? -6.046 -17.119 -10.215 1.00 97.00 93 ARG A O 1
ATOM 788 N N . THR A 1 94 ? -6.149 -15.047 -9.353 1.00 95.88 94 THR A N 1
ATOM 789 C CA . THR A 1 94 ? -7.364 -15.260 -8.572 1.00 95.88 94 THR A CA 1
ATOM 790 C C . THR A 1 94 ? -8.099 -13.948 -8.361 1.00 95.88 94 THR A C 1
ATOM 792 O O . THR A 1 94 ? -7.478 -12.883 -8.308 1.00 95.88 94 THR A O 1
ATOM 795 N N . ASN A 1 95 ? -9.415 -14.036 -8.195 1.00 95.25 95 ASN A N 1
ATOM 796 C CA . ASN A 1 95 ? -10.219 -12.895 -7.795 1.00 95.25 95 ASN A CA 1
ATOM 797 C C . ASN A 1 95 ? -9.947 -12.587 -6.313 1.00 95.25 95 ASN A C 1
ATOM 799 O O . ASN A 1 95 ? -10.046 -13.490 -5.478 1.00 95.25 95 ASN A O 1
ATOM 803 N N . PRO A 1 96 ? -9.599 -11.338 -5.967 1.00 94.44 96 PRO A N 1
ATOM 804 C CA . PRO A 1 96 ? -9.418 -10.942 -4.580 1.00 94.44 96 PRO A CA 1
ATOM 805 C C . PRO A 1 96 ? -10.711 -11.107 -3.780 1.00 94.44 96 PRO A C 1
ATOM 807 O O . PRO A 1 96 ? -11.798 -10.806 -4.278 1.00 94.44 96 PRO A O 1
ATOM 810 N N . SER A 1 97 ? -10.588 -11.552 -2.528 1.00 95.06 97 SER A N 1
ATOM 811 C CA . SER A 1 97 ? -11.736 -11.670 -1.627 1.00 95.06 97 SER A CA 1
ATOM 812 C C . SER A 1 97 ? -12.354 -10.291 -1.343 1.00 95.06 97 SER A C 1
ATOM 814 O O . SER A 1 97 ? -11.610 -9.330 -1.113 1.00 95.06 97 SER A O 1
ATOM 816 N N . PRO A 1 98 ? -13.697 -10.161 -1.320 1.00 93.75 98 PRO A N 1
ATOM 817 C CA . PRO A 1 98 ? -14.363 -8.925 -0.903 1.00 93.75 98 PRO A CA 1
ATOM 818 C C . PRO A 1 98 ? -14.110 -8.579 0.574 1.00 93.75 98 PRO A C 1
ATOM 820 O O . PRO A 1 98 ? -14.196 -7.405 0.946 1.00 93.75 98 PRO A O 1
ATOM 823 N N . ASP A 1 99 ? -13.742 -9.580 1.377 1.00 95.81 99 ASP A N 1
ATOM 824 C CA . ASP A 1 99 ? -13.460 -9.460 2.808 1.00 95.81 99 ASP A CA 1
ATOM 825 C C . ASP A 1 99 ? -11.998 -9.087 3.088 1.00 95.81 99 ASP A C 1
ATOM 827 O O . ASP A 1 99 ? -11.561 -9.095 4.235 1.00 95.81 99 ASP A O 1
ATOM 831 N N . SER A 1 100 ? -11.216 -8.760 2.056 1.00 97.25 100 SER A N 1
ATOM 832 C CA . SER A 1 100 ? -9.815 -8.362 2.190 1.00 97.25 100 SER A CA 1
ATOM 833 C C . SER A 1 100 ? -9.614 -6.877 1.898 1.00 97.25 100 SER A C 1
ATOM 835 O O . SER A 1 100 ? -10.229 -6.292 1.002 1.00 97.25 100 SER A O 1
ATOM 837 N N . SER A 1 101 ? -8.685 -6.277 2.638 1.00 98.00 101 SER A N 1
ATOM 838 C CA . SER A 1 101 ? -8.166 -4.935 2.401 1.00 98.00 101 SER A CA 1
ATOM 839 C C . SER A 1 101 ? -6.661 -5.016 2.170 1.00 98.00 101 SER A C 1
ATOM 841 O O . SER A 1 101 ? -5.901 -5.408 3.051 1.00 98.00 101 SER A O 1
ATOM 843 N N . PHE A 1 102 ? -6.222 -4.701 0.959 1.00 97.81 102 PHE A N 1
ATOM 844 C CA . PHE A 1 102 ? -4.855 -4.910 0.490 1.00 97.81 102 PHE A CA 1
ATOM 845 C C . PHE A 1 102 ? -3.965 -3.705 0.771 1.00 97.81 102 PHE A C 1
ATOM 847 O O . PHE A 1 102 ? -4.430 -2.568 0.762 1.00 97.81 102 PHE A O 1
ATOM 854 N N . PHE A 1 103 ? -2.659 -3.932 0.918 1.00 95.62 103 PHE A N 1
ATOM 855 C CA . PHE A 1 103 ? -1.673 -2.848 0.997 1.00 95.62 103 PHE A CA 1
ATOM 856 C C . PHE A 1 103 ? -1.792 -1.859 -0.170 1.00 95.62 103 PHE A C 1
ATOM 858 O O . PHE A 1 103 ? -1.705 -0.643 0.009 1.00 95.62 103 PHE A O 1
ATOM 865 N N . LYS A 1 104 ? -2.016 -2.381 -1.377 1.00 94.88 104 LYS A N 1
ATOM 866 C CA . LYS A 1 104 ? -2.265 -1.573 -2.567 1.00 94.88 104 LYS A CA 1
ATOM 867 C C . LYS A 1 104 ? -3.277 -2.270 -3.467 1.00 94.88 104 LYS A C 1
ATOM 869 O O . LYS A 1 104 ? -3.186 -3.481 -3.669 1.00 94.88 104 LYS A O 1
ATOM 874 N N . PHE A 1 105 ? -4.199 -1.504 -4.034 1.00 94.75 105 PHE A N 1
ATOM 875 C CA . PHE A 1 105 ? -5.137 -1.974 -5.046 1.00 94.75 105 PHE A CA 1
ATOM 876 C C . PHE A 1 105 ? -4.963 -1.156 -6.325 1.00 94.75 105 PHE A C 1
ATOM 878 O O . PHE A 1 105 ? -4.963 0.074 -6.291 1.00 94.75 105 PHE A O 1
ATOM 885 N N . TYR A 1 106 ? -4.837 -1.846 -7.453 1.00 93.19 106 TYR A N 1
ATOM 886 C CA . TYR A 1 106 ? -4.876 -1.242 -8.777 1.00 93.19 106 TYR A CA 1
ATOM 887 C C . TYR A 1 106 ? -6.113 -1.743 -9.502 1.00 93.19 106 TYR A C 1
ATOM 889 O O . TYR A 1 106 ? -6.303 -2.949 -9.651 1.00 93.19 106 TYR A O 1
ATOM 897 N N . ASP A 1 107 ? -6.940 -0.823 -9.991 1.00 94.12 107 ASP A N 1
ATOM 898 C CA . ASP A 1 107 ? -8.147 -1.179 -10.731 1.00 94.12 107 ASP A CA 1
ATOM 899 C C . ASP A 1 107 ? -7.823 -1.604 -12.174 1.00 94.12 107 ASP A C 1
ATOM 901 O O . ASP A 1 107 ? -8.146 -0.923 -13.146 1.00 94.12 107 ASP A O 1
ATOM 905 N N . VAL A 1 108 ? -7.125 -2.731 -12.313 1.00 94.75 108 VAL A N 1
ATOM 906 C CA . VAL A 1 108 ? -6.645 -3.295 -13.577 1.00 94.75 108 VAL A CA 1
ATOM 907 C C . VAL A 1 108 ? -6.688 -4.821 -13.526 1.00 94.75 108 VAL A C 1
ATOM 909 O O . VAL A 1 108 ? -6.433 -5.421 -12.480 1.00 94.75 108 VAL A O 1
ATOM 912 N N . ASP A 1 109 ? -7.015 -5.460 -14.647 1.00 96.69 109 ASP A N 1
ATOM 913 C CA . ASP A 1 109 ? -6.887 -6.911 -14.800 1.00 96.69 109 ASP A CA 1
ATOM 914 C C . ASP A 1 109 ? -5.454 -7.323 -15.179 1.00 96.69 109 ASP A C 1
ATOM 916 O O . ASP A 1 109 ? -4.619 -6.520 -15.607 1.00 96.69 109 ASP A O 1
ATOM 920 N N . TYR A 1 110 ? -5.147 -8.603 -15.015 1.00 96.12 110 TYR A N 1
ATOM 921 C CA . TYR A 1 110 ? -3.826 -9.160 -15.246 1.00 96.12 110 TYR A CA 1
ATOM 922 C C . TYR A 1 110 ? -3.382 -9.012 -16.696 1.00 96.12 110 TYR A C 1
ATOM 924 O O . TYR A 1 110 ? -2.205 -8.760 -16.952 1.00 96.12 110 TYR A O 1
ATOM 932 N N . HIS A 1 111 ? -4.290 -9.192 -17.656 1.00 95.19 111 HIS A N 1
ATOM 933 C CA . HIS A 1 111 ? -3.929 -9.151 -19.067 1.00 95.19 111 HIS A CA 1
ATOM 934 C C . HIS A 1 111 ? -3.486 -7.737 -19.462 1.00 95.19 111 HIS A C 1
ATOM 936 O O . HIS A 1 111 ? -2.426 -7.559 -20.070 1.00 95.19 111 HIS A O 1
ATOM 942 N N . ALA A 1 112 ? -4.232 -6.719 -19.030 1.00 94.38 112 ALA A N 1
ATOM 943 C CA . ALA A 1 112 ? -3.853 -5.321 -19.174 1.00 94.38 112 ALA A CA 1
ATOM 944 C C . ALA A 1 112 ? -2.539 -5.006 -18.434 1.00 94.38 112 ALA A C 1
ATOM 946 O O . ALA A 1 112 ? -1.646 -4.366 -19.003 1.00 94.38 112 ALA A O 1
ATOM 947 N N . ALA A 1 113 ? -2.373 -5.507 -17.204 1.00 92.44 113 ALA A N 1
ATOM 948 C CA . ALA A 1 113 ? -1.150 -5.322 -16.424 1.00 92.44 113 ALA A CA 1
ATOM 949 C C . ALA A 1 113 ? 0.082 -5.930 -17.120 1.00 92.44 113 ALA A C 1
ATOM 951 O O . ALA A 1 113 ? 1.095 -5.248 -17.281 1.00 92.44 113 ALA A O 1
ATOM 952 N N . ILE A 1 114 ? 0.007 -7.167 -17.619 1.00 92.44 114 ILE A N 1
ATOM 953 C CA . ILE A 1 114 ? 1.096 -7.811 -18.371 1.00 92.44 114 ILE A CA 1
ATOM 954 C C . ILE A 1 114 ? 1.356 -7.114 -19.705 1.00 92.44 114 ILE A C 1
ATOM 956 O O . ILE A 1 114 ? 2.518 -6.953 -20.087 1.00 92.44 114 ILE A O 1
ATOM 960 N N . GLY A 1 115 ? 0.317 -6.627 -20.386 1.00 91.31 115 GLY A N 1
ATOM 961 C CA . GLY A 1 115 ? 0.463 -5.834 -21.608 1.00 91.31 115 GLY A CA 1
ATOM 962 C C . GLY A 1 115 ? 1.349 -4.594 -21.415 1.00 91.31 115 GLY A C 1
ATOM 963 O O . GLY A 1 115 ? 2.082 -4.195 -22.326 1.00 91.31 115 GLY A O 1
ATOM 964 N N . SER A 1 116 ? 1.366 -4.019 -20.207 1.00 88.19 116 SER A N 1
ATOM 965 C CA . SER A 1 116 ? 2.242 -2.890 -19.866 1.00 88.19 116 SER A CA 1
ATOM 966 C C . SER A 1 116 ? 3.733 -3.261 -19.804 1.00 88.19 116 SER A C 1
ATOM 968 O O . SER A 1 116 ? 4.581 -2.405 -20.072 1.00 88.19 116 SER A O 1
ATOM 970 N N . LYS A 1 117 ? 4.079 -4.536 -19.557 1.00 89.69 117 LYS A N 1
ATOM 971 C CA . LYS A 1 117 ? 5.468 -5.010 -19.408 1.00 89.69 117 LYS A CA 1
ATOM 972 C C . LYS A 1 117 ? 6.322 -4.680 -20.630 1.00 89.69 117 LYS A C 1
ATOM 974 O O . LYS A 1 117 ? 7.464 -4.253 -20.483 1.00 89.69 117 LYS A O 1
ATOM 979 N N . LYS A 1 118 ? 5.760 -4.807 -21.838 1.00 88.88 118 LYS A N 1
ATOM 980 C CA . LYS A 1 118 ? 6.461 -4.475 -23.091 1.00 88.88 118 LYS A CA 1
ATOM 981 C C . LYS A 1 118 ? 6.780 -2.981 -23.189 1.00 88.88 118 LYS A C 1
ATOM 983 O O . LYS A 1 118 ? 7.873 -2.618 -23.618 1.00 88.88 118 LYS A O 1
ATOM 988 N N . LYS A 1 119 ? 5.846 -2.117 -22.773 1.00 88.81 119 LYS A N 1
ATOM 989 C CA . LYS A 1 119 ? 6.036 -0.656 -22.771 1.00 88.81 119 LYS A CA 1
ATOM 990 C C . LYS A 1 119 ? 7.105 -0.251 -21.757 1.00 88.81 119 LYS A C 1
ATOM 992 O O . LYS A 1 119 ? 8.011 0.498 -22.109 1.00 88.81 119 LYS A O 1
ATOM 997 N N . VAL A 1 120 ? 7.035 -0.799 -20.541 1.00 88.19 120 VAL A N 1
ATOM 998 C CA . VAL A 1 120 ? 8.021 -0.547 -19.480 1.00 88.19 120 VAL A CA 1
ATOM 999 C C . VAL A 1 120 ? 9.404 -1.053 -19.886 1.00 88.19 120 VAL A C 1
ATOM 1001 O O . VAL A 1 120 ? 10.369 -0.308 -19.777 1.00 88.19 120 VAL A O 1
ATOM 1004 N N . GLY A 1 121 ? 9.506 -2.272 -20.423 1.00 89.44 121 GLY A N 1
ATOM 1005 C CA . GLY A 1 121 ? 10.776 -2.835 -20.888 1.00 89.44 121 GLY A CA 1
ATOM 1006 C C . GLY A 1 121 ? 11.414 -2.004 -22.001 1.00 89.44 121 GLY A C 1
ATOM 1007 O O . GLY A 1 121 ? 12.595 -1.681 -21.919 1.00 89.44 121 GLY A O 1
ATOM 1008 N N . LYS A 1 122 ? 10.621 -1.577 -22.996 1.00 89.94 122 LYS A N 1
ATOM 1009 C CA . LYS A 1 122 ? 11.090 -0.679 -24.063 1.00 89.94 122 LYS A CA 1
ATOM 1010 C C . LYS A 1 122 ? 11.585 0.652 -23.490 1.00 89.94 122 LYS A C 1
ATOM 1012 O O . LYS A 1 122 ? 12.657 1.104 -23.864 1.00 89.94 122 LYS A O 1
ATOM 1017 N N . PHE A 1 123 ? 10.833 1.261 -22.571 1.00 89.94 123 PHE A N 1
ATOM 1018 C CA . PHE A 1 123 ? 11.242 2.501 -21.908 1.00 89.94 123 PHE A CA 1
ATOM 1019 C C . PHE A 1 123 ? 12.556 2.339 -21.133 1.00 89.94 123 PHE A C 1
ATOM 1021 O O . PHE A 1 123 ? 13.478 3.119 -21.348 1.00 89.94 123 PHE A O 1
ATOM 1028 N N . LEU A 1 124 ? 12.663 1.315 -20.278 1.00 89.62 124 LEU A N 1
ATOM 1029 C CA . LEU A 1 124 ? 13.870 1.059 -19.489 1.00 89.62 124 LEU A CA 1
ATOM 1030 C C . LEU A 1 124 ? 15.091 0.804 -20.379 1.00 89.62 124 LEU A C 1
ATOM 1032 O O . LEU A 1 124 ? 16.150 1.357 -20.106 1.00 89.62 124 LEU A O 1
ATOM 1036 N N . GLY A 1 125 ? 14.927 0.053 -21.472 1.00 89.25 125 GLY A N 1
ATOM 1037 C CA . GLY A 1 125 ? 15.999 -0.196 -22.438 1.00 89.25 125 GLY A CA 1
ATOM 1038 C C . GLY A 1 125 ? 16.478 1.050 -23.193 1.00 89.25 125 GLY A C 1
ATOM 1039 O O . GLY A 1 125 ? 17.607 1.066 -23.662 1.00 89.25 125 GLY A O 1
ATOM 1040 N N . TYR A 1 126 ? 15.660 2.104 -23.301 1.00 87.75 126 TYR A N 1
ATOM 1041 C CA . TYR A 1 126 ? 16.103 3.378 -23.883 1.00 87.75 126 TYR A CA 1
ATOM 1042 C C . TYR A 1 126 ? 16.842 4.274 -22.893 1.00 87.75 126 TYR A C 1
ATOM 1044 O O . TYR A 1 126 ? 17.716 5.036 -23.296 1.00 87.75 126 TYR A O 1
ATOM 1052 N N . VAL A 1 127 ? 16.449 4.250 -21.618 1.00 86.44 127 VAL A N 1
ATOM 1053 C CA . VAL A 1 127 ? 16.941 5.213 -20.616 1.00 86.44 127 VAL A CA 1
ATOM 1054 C C . VAL A 1 127 ? 18.102 4.678 -19.778 1.00 86.44 127 VAL A C 1
ATOM 1056 O O . VAL A 1 127 ? 18.663 5.424 -18.978 1.00 86.44 127 VAL A O 1
ATOM 1059 N N . ILE A 1 128 ? 18.463 3.401 -19.937 1.00 86.44 128 ILE A N 1
ATOM 1060 C CA . ILE A 1 128 ? 19.531 2.744 -19.182 1.00 86.44 128 ILE A CA 1
ATOM 1061 C C . ILE A 1 128 ? 20.543 2.144 -20.148 1.00 86.44 128 ILE A C 1
ATOM 1063 O O . ILE A 1 128 ? 20.183 1.358 -21.019 1.00 86.44 128 ILE A O 1
ATOM 1067 N N . ALA A 1 129 ? 21.801 2.545 -19.986 1.00 84.56 129 ALA A N 1
ATOM 1068 C CA . ALA A 1 129 ? 22.859 2.258 -20.946 1.00 84.56 129 ALA A CA 1
ATOM 1069 C C . ALA A 1 129 ? 23.475 0.861 -20.781 1.00 84.56 129 ALA A C 1
ATOM 1071 O O . ALA A 1 129 ? 23.842 0.243 -21.776 1.00 84.56 129 ALA A O 1
ATOM 1072 N N . ASP A 1 130 ? 23.601 0.370 -19.546 1.00 87.69 130 ASP A N 1
ATOM 1073 C CA . ASP A 1 130 ? 24.269 -0.894 -19.240 1.00 87.69 130 ASP A CA 1
ATOM 1074 C C . ASP A 1 130 ? 23.316 -1.954 -18.669 1.00 87.69 130 ASP A C 1
ATOM 1076 O O . ASP A 1 130 ? 22.273 -1.658 -18.076 1.00 87.69 130 ASP A O 1
ATOM 1080 N N . HIS A 1 131 ? 23.691 -3.217 -18.869 1.00 88.56 131 HIS A N 1
ATOM 1081 C CA . HIS A 1 131 ? 22.879 -4.376 -18.512 1.00 88.56 131 HIS A CA 1
ATOM 1082 C C . HIS A 1 131 ? 22.636 -4.498 -16.999 1.00 88.56 131 HIS A C 1
ATOM 1084 O O . HIS A 1 131 ? 21.519 -4.809 -16.580 1.00 88.56 131 HIS A O 1
ATOM 1090 N N . ASP A 1 132 ? 23.641 -4.211 -16.173 1.00 89.06 132 ASP A N 1
ATOM 1091 C CA . ASP A 1 132 ? 23.549 -4.366 -14.719 1.00 89.06 132 ASP A CA 1
ATOM 1092 C C . ASP A 1 132 ? 22.648 -3.292 -14.099 1.00 89.06 132 ASP A C 1
ATOM 1094 O O . ASP A 1 132 ? 21.770 -3.586 -13.281 1.00 89.06 132 ASP A O 1
ATOM 1098 N N . SER A 1 133 ? 22.771 -2.042 -14.550 1.00 87.38 133 SER A N 1
ATOM 1099 C CA . SER A 1 133 ? 21.847 -0.967 -14.188 1.00 87.38 133 SER A CA 1
ATOM 1100 C C . 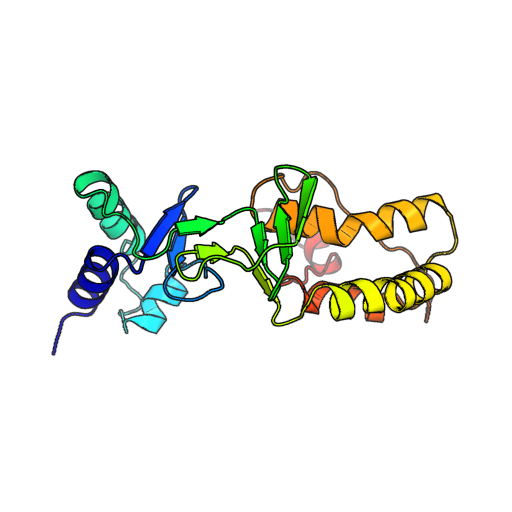SER A 1 133 ? 20.431 -1.258 -14.672 1.00 87.38 133 SER A C 1
ATOM 1102 O O . SER A 1 133 ? 19.468 -0.937 -13.966 1.00 87.38 133 SER A O 1
ATOM 1104 N N . LEU A 1 134 ? 20.279 -1.872 -15.852 1.00 89.81 134 LEU A N 1
ATOM 1105 C CA . LEU A 1 134 ? 18.969 -2.241 -16.386 1.00 89.81 134 LEU A CA 1
ATOM 1106 C C . LEU A 1 134 ? 18.326 -3.307 -15.501 1.00 89.81 134 LEU A C 1
ATOM 1108 O O . LEU A 1 134 ? 17.178 -3.139 -15.086 1.00 89.81 134 LEU A O 1
ATOM 1112 N N . HIS A 1 135 ? 19.079 -4.347 -15.139 1.00 90.06 135 HIS A N 1
ATOM 1113 C CA . HIS A 1 135 ? 18.643 -5.368 -14.194 1.00 90.06 135 HIS A CA 1
ATOM 1114 C C . HIS A 1 135 ? 18.180 -4.737 -12.872 1.00 90.06 135 HIS A C 1
ATOM 1116 O O . HIS A 1 135 ? 17.024 -4.905 -12.475 1.00 90.06 135 HIS A O 1
ATOM 1122 N N . ASN A 1 136 ? 19.012 -3.900 -12.249 1.00 88.19 136 ASN A N 1
ATOM 1123 C CA . ASN A 1 136 ? 18.672 -3.213 -11.000 1.00 88.19 136 ASN A CA 1
ATOM 1124 C C . ASN A 1 136 ? 17.414 -2.339 -11.122 1.00 88.19 136 ASN A C 1
ATOM 1126 O O . ASN A 1 136 ? 16.564 -2.316 -10.229 1.00 88.19 136 ASN A O 1
ATOM 1130 N N . ALA A 1 137 ? 17.248 -1.635 -12.240 1.00 88.25 137 ALA A N 1
ATOM 1131 C CA . ALA A 1 137 ? 16.080 -0.799 -12.466 1.00 88.25 137 ALA A CA 1
ATOM 1132 C C . ALA A 1 137 ? 14.778 -1.591 -12.595 1.00 88.25 137 ALA A C 1
ATOM 1134 O O . ALA A 1 137 ? 13.740 -1.111 -12.136 1.00 88.25 137 ALA A O 1
ATOM 1135 N N . THR A 1 138 ? 14.823 -2.800 -13.164 1.00 88.81 138 THR A N 1
ATOM 1136 C CA . THR A 1 138 ? 13.642 -3.677 -13.222 1.00 88.81 138 THR A CA 1
ATOM 1137 C C . THR A 1 138 ? 13.186 -4.140 -11.838 1.00 88.81 138 THR A C 1
ATOM 1139 O O . THR A 1 138 ? 11.990 -4.337 -11.623 1.00 88.81 138 THR A O 1
ATOM 1142 N N . LEU A 1 139 ? 14.109 -4.244 -10.878 1.00 89.00 139 LEU A N 1
ATOM 1143 C CA . LEU A 1 139 ? 13.824 -4.665 -9.504 1.00 89.00 139 LEU A CA 1
ATOM 1144 C C . LEU A 1 139 ? 13.396 -3.509 -8.592 1.00 89.00 139 LEU A C 1
ATOM 1146 O O . LEU A 1 139 ? 12.789 -3.739 -7.546 1.00 89.00 139 LEU A O 1
ATOM 1150 N N . GLN A 1 140 ? 13.681 -2.265 -8.980 1.00 89.31 140 GLN A N 1
ATOM 1151 C CA . GLN A 1 140 ? 13.485 -1.093 -8.130 1.00 89.31 140 GLN A CA 1
ATOM 1152 C C . GLN A 1 140 ? 12.045 -0.955 -7.619 1.00 89.31 140 GLN A C 1
ATOM 1154 O O . GLN A 1 140 ? 11.842 -0.780 -6.421 1.00 89.31 140 GLN A O 1
ATOM 1159 N N . ALA A 1 141 ? 11.044 -1.032 -8.501 1.00 89.56 141 ALA A N 1
ATOM 1160 C CA . ALA A 1 141 ? 9.645 -0.865 -8.097 1.00 89.56 141 ALA A CA 1
ATOM 1161 C C . ALA A 1 141 ? 9.207 -1.952 -7.101 1.00 89.56 141 ALA A C 1
ATOM 1163 O O . ALA A 1 141 ? 8.483 -1.665 -6.150 1.00 89.56 141 ALA A O 1
ATOM 1164 N N . TYR A 1 142 ? 9.696 -3.181 -7.289 1.00 91.31 142 TYR A N 1
ATOM 1165 C CA . TYR A 1 142 ? 9.418 -4.297 -6.392 1.00 91.31 142 TYR A CA 1
ATOM 1166 C C . TYR A 1 142 ? 10.075 -4.098 -5.021 1.00 91.31 142 TYR A C 1
ATOM 1168 O O . TYR A 1 142 ? 9.415 -4.248 -3.996 1.00 91.31 142 TYR A O 1
ATOM 1176 N N . TYR A 1 143 ? 11.342 -3.669 -4.983 1.00 91.44 143 TYR A N 1
ATOM 1177 C CA . TYR A 1 143 ? 12.018 -3.333 -3.727 1.00 91.44 143 TYR A CA 1
ATOM 1178 C C . TYR A 1 143 ? 11.311 -2.195 -2.978 1.00 91.44 143 TYR A C 1
ATOM 1180 O O . TYR A 1 143 ? 11.078 -2.307 -1.775 1.00 91.44 143 TYR A O 1
ATOM 1188 N N . ILE A 1 144 ? 10.922 -1.125 -3.683 1.00 90.50 144 ILE A N 1
ATOM 1189 C CA . ILE A 1 144 ? 10.179 -0.007 -3.083 1.00 90.50 144 ILE A CA 1
ATOM 1190 C C . ILE A 1 144 ? 8.868 -0.511 -2.470 1.00 90.50 144 ILE A C 1
ATOM 1192 O O . ILE A 1 144 ? 8.549 -0.121 -1.350 1.00 90.50 144 ILE A O 1
ATOM 1196 N N . ALA A 1 145 ? 8.148 -1.412 -3.149 1.00 92.25 145 ALA A N 1
ATOM 1197 C CA . ALA A 1 145 ? 6.931 -2.021 -2.613 1.00 92.25 145 ALA A CA 1
ATOM 1198 C C . ALA A 1 145 ? 7.187 -2.741 -1.283 1.00 92.25 145 ALA A C 1
ATOM 1200 O O . ALA A 1 145 ? 6.482 -2.497 -0.307 1.00 92.25 145 ALA A O 1
A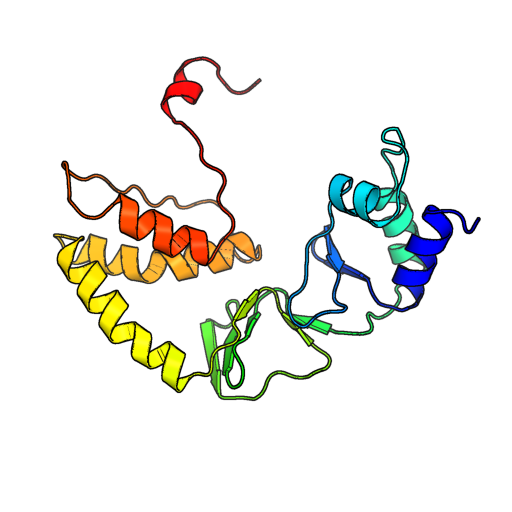TOM 1201 N N . GLN A 1 146 ? 8.225 -3.584 -1.238 1.00 93.25 146 GLN A N 1
ATOM 1202 C CA . GLN A 1 146 ? 8.596 -4.347 -0.044 1.00 93.25 146 GLN A CA 1
ATOM 1203 C C . GLN A 1 146 ? 8.995 -3.443 1.126 1.00 93.25 146 GLN A C 1
ATOM 1205 O O . GLN A 1 146 ? 8.674 -3.734 2.277 1.00 93.25 146 GLN A O 1
ATOM 1210 N N . VAL A 1 147 ? 9.685 -2.337 0.848 1.00 91.25 147 VAL A N 1
ATOM 1211 C CA . VAL A 1 147 ? 10.031 -1.347 1.872 1.00 91.25 147 VAL A CA 1
ATOM 1212 C C . VAL A 1 147 ? 8.793 -0.590 2.349 1.00 91.25 147 VAL A C 1
ATOM 1214 O O . VAL A 1 147 ? 8.595 -0.425 3.551 1.00 91.25 147 VAL A O 1
ATOM 1217 N N . ALA A 1 148 ? 7.933 -0.150 1.429 1.00 89.38 148 ALA A N 1
ATOM 1218 C CA . ALA A 1 148 ? 6.741 0.632 1.746 1.00 89.38 148 ALA A CA 1
ATOM 1219 C C . ALA A 1 148 ? 5.717 -0.158 2.580 1.00 89.38 148 ALA A C 1
ATOM 1221 O O . ALA A 1 148 ? 5.078 0.418 3.458 1.00 89.38 148 ALA A O 1
ATOM 1222 N N . CYS A 1 149 ? 5.599 -1.470 2.356 1.00 90.69 149 CYS A N 1
ATOM 1223 C CA . CYS A 1 149 ? 4.750 -2.345 3.164 1.00 90.69 149 CYS A CA 1
ATOM 1224 C C . CYS A 1 149 ? 5.438 -2.872 4.439 1.00 90.69 149 CYS A C 1
ATOM 1226 O O . CYS A 1 149 ? 4.837 -3.632 5.193 1.00 90.69 149 CYS A O 1
ATOM 1228 N N . GLY A 1 150 ? 6.699 -2.501 4.691 1.00 90.44 150 GLY A N 1
ATOM 1229 C CA . GLY A 1 150 ? 7.443 -2.890 5.892 1.00 90.44 150 GLY A CA 1
ATOM 1230 C C . GLY A 1 150 ? 8.006 -4.317 5.893 1.00 90.44 150 GLY A C 1
ATOM 1231 O O . GLY A 1 150 ? 8.421 -4.789 6.946 1.00 90.44 150 GLY A O 1
ATOM 1232 N N . LEU A 1 151 ? 8.048 -5.013 4.749 1.00 92.44 151 LEU A N 1
ATOM 1233 C CA . LEU A 1 151 ? 8.737 -6.312 4.629 1.00 92.44 151 LEU A CA 1
ATOM 1234 C C . LEU A 1 151 ? 10.260 -6.174 4.641 1.00 92.44 151 LEU A C 1
ATOM 1236 O O . LEU A 1 151 ? 10.964 -7.102 5.033 1.00 92.44 151 LEU A O 1
ATOM 1240 N N . LYS A 1 152 ? 10.777 -5.041 4.159 1.00 91.44 152 LYS A N 1
ATOM 1241 C CA . LYS A 1 152 ? 12.209 -4.733 4.146 1.00 91.44 152 LYS A CA 1
ATOM 1242 C C . LYS A 1 152 ? 12.476 -3.382 4.793 1.00 91.44 152 LYS A C 1
ATOM 1244 O O . LYS A 1 152 ? 11.707 -2.437 4.646 1.00 91.44 152 LYS A O 1
ATOM 1249 N N . SER A 1 153 ? 13.615 -3.280 5.462 1.00 87.31 153 SER A N 1
ATOM 1250 C CA . SER A 1 153 ? 14.162 -2.011 5.932 1.00 87.31 153 SER A CA 1
ATOM 1251 C C . SER A 1 153 ? 14.776 -1.212 4.771 1.00 87.31 153 SER A C 1
ATOM 1253 O O . SER A 1 153 ? 15.174 -1.762 3.736 1.00 87.31 153 SER A O 1
ATOM 1255 N N . LYS A 1 154 ? 14.869 0.112 4.949 1.00 84.69 154 LYS A N 1
ATOM 1256 C CA . LYS A 1 154 ? 15.504 1.057 4.012 1.00 84.69 154 LYS A CA 1
ATOM 1257 C C . LYS A 1 154 ? 17.037 0.943 4.061 1.00 84.69 154 LYS A C 1
ATOM 1259 O O . LYS A 1 154 ? 17.709 1.849 4.534 1.00 84.69 154 LYS A O 1
ATOM 1264 N N . GLN A 1 155 ? 17.581 -0.192 3.634 1.00 83.25 155 GLN A N 1
ATOM 1265 C CA . GLN A 1 155 ? 19.031 -0.446 3.631 1.00 83.25 155 GLN A CA 1
ATOM 1266 C C . GLN A 1 155 ? 19.692 -0.148 2.282 1.00 83.25 155 GLN A C 1
ATOM 1268 O O . GLN A 1 155 ? 20.873 0.180 2.244 1.00 83.25 155 GLN A O 1
ATOM 1273 N N . ASN A 1 156 ? 18.940 -0.243 1.182 1.00 82.69 156 ASN A N 1
ATOM 1274 C CA . ASN A 1 156 ? 19.468 -0.077 -0.168 1.00 82.69 156 ASN A CA 1
ATOM 1275 C C . ASN A 1 156 ? 18.872 1.163 -0.832 1.00 82.69 156 ASN A C 1
ATOM 1277 O O . ASN A 1 156 ? 17.674 1.434 -0.718 1.00 82.69 156 ASN A O 1
ATOM 1281 N N . PHE A 1 157 ? 19.704 1.877 -1.588 1.00 80.44 157 PHE A N 1
ATOM 1282 C CA . PHE A 1 157 ? 19.319 3.085 -2.308 1.00 80.44 157 PHE A CA 1
ATOM 1283 C C . PHE A 1 157 ? 19.615 2.938 -3.798 1.00 80.44 157 PHE A C 1
ATOM 1285 O O . PHE A 1 157 ? 20.651 2.409 -4.196 1.00 80.44 157 PHE A O 1
ATOM 1292 N N . PHE A 1 158 ? 18.705 3.443 -4.629 1.00 81.62 158 PHE A N 1
ATOM 1293 C CA . PHE A 1 158 ? 18.880 3.475 -6.078 1.00 81.62 158 PHE A CA 1
ATOM 1294 C C . PHE A 1 158 ? 19.326 4.869 -6.498 1.00 81.62 158 PHE A C 1
ATOM 1296 O O . PHE A 1 158 ? 18.537 5.813 -6.475 1.00 81.62 158 PHE A O 1
ATOM 1303 N N . ILE A 1 159 ? 20.583 4.995 -6.916 1.00 80.06 159 ILE A N 1
ATOM 1304 C CA . ILE A 1 159 ? 21.134 6.260 -7.402 1.00 80.06 159 ILE A CA 1
ATOM 1305 C C . ILE A 1 159 ? 21.052 6.269 -8.927 1.00 80.06 159 ILE A C 1
ATOM 1307 O O . ILE A 1 159 ? 21.662 5.444 -9.598 1.00 80.06 159 ILE A O 1
ATOM 1311 N N . SER A 1 160 ? 20.299 7.217 -9.487 1.00 76.94 160 SER A N 1
ATOM 1312 C CA . SER A 1 160 ? 20.245 7.430 -10.938 1.00 76.94 160 SER A CA 1
ATOM 1313 C C . SER A 1 160 ? 21.158 8.591 -11.331 1.00 76.94 160 SER A C 1
ATOM 1315 O O . SER A 1 160 ? 20.787 9.754 -11.156 1.00 76.94 160 SER A O 1
ATOM 1317 N N . LYS A 1 161 ? 22.341 8.275 -11.870 1.00 77.56 161 LYS A N 1
ATOM 1318 C CA . LYS A 1 161 ? 23.265 9.253 -12.464 1.00 77.56 161 LYS A CA 1
ATOM 1319 C C . LYS A 1 161 ? 23.051 9.298 -13.971 1.00 77.56 161 LYS A C 1
ATOM 1321 O O . LYS A 1 161 ? 22.982 8.257 -14.612 1.00 77.56 161 LYS A O 1
ATOM 1326 N N . SER A 1 162 ? 22.922 10.491 -14.536 1.00 69.00 162 SER A N 1
ATOM 1327 C CA . SER A 1 162 ? 22.691 10.641 -15.970 1.00 69.00 162 SER A CA 1
ATOM 1328 C C . SER A 1 162 ? 23.024 12.050 -16.453 1.00 69.00 162 SER A C 1
ATOM 1330 O O . SER A 1 162 ? 22.825 13.009 -15.707 1.00 69.00 162 SER A O 1
ATOM 1332 N N . GLY A 1 163 ? 23.426 12.180 -17.719 1.00 66.19 163 GLY A N 1
ATOM 1333 C CA . GLY A 1 163 ? 23.472 13.469 -18.414 1.00 66.19 163 GLY A CA 1
ATOM 1334 C C . GLY A 1 163 ? 22.078 14.076 -18.644 1.00 66.19 163 GLY A C 1
ATOM 1335 O O . GLY A 1 163 ? 21.047 13.512 -18.251 1.00 66.19 163 GLY A O 1
ATOM 1336 N N . VAL A 1 164 ? 22.042 15.238 -19.296 1.00 66.88 164 VAL A N 1
ATOM 1337 C CA . VAL A 1 164 ? 20.811 15.981 -19.615 1.00 66.88 164 VAL A CA 1
ATOM 1338 C C . VAL A 1 164 ? 19.947 15.194 -20.624 1.00 66.88 164 VAL A C 1
ATOM 1340 O O . VAL A 1 164 ? 20.480 14.603 -21.556 1.00 66.88 164 VAL A O 1
ATOM 1343 N N . ARG A 1 165 ? 18.609 15.192 -20.456 1.00 66.94 165 ARG A N 1
ATOM 1344 C CA . ARG A 1 165 ? 17.605 14.573 -21.372 1.00 66.94 165 ARG A CA 1
ATOM 1345 C C . ARG A 1 165 ? 17.666 13.042 -21.553 1.00 66.94 165 ARG A C 1
ATOM 1347 O O . ARG A 1 165 ? 17.268 12.511 -22.580 1.00 66.94 165 ARG A O 1
ATOM 1354 N N . THR A 1 166 ? 18.051 12.313 -20.517 1.00 76.75 166 THR A N 1
ATOM 1355 C CA . THR A 1 166 ? 18.176 10.835 -20.515 1.00 76.75 166 THR A CA 1
ATOM 1356 C C . THR A 1 166 ? 16.932 10.080 -20.023 1.00 76.75 166 THR A C 1
ATOM 1358 O O . THR A 1 166 ? 16.956 8.865 -19.886 1.00 76.75 166 THR A O 1
ATOM 1361 N N . GLY A 1 167 ? 15.832 10.776 -19.712 1.00 78.19 167 GLY A N 1
ATOM 1362 C CA . GLY A 1 167 ? 14.591 10.147 -19.229 1.00 78.19 167 GLY A CA 1
ATOM 1363 C C . GLY A 1 167 ? 14.512 9.900 -17.713 1.00 78.19 167 GLY A C 1
ATOM 1364 O O . GLY A 1 167 ? 13.500 9.379 -17.239 1.00 78.19 167 GLY A O 1
ATOM 1365 N N . LYS A 1 168 ? 15.507 10.343 -16.921 1.00 79.94 168 LYS A N 1
ATOM 1366 C CA . LYS A 1 168 ? 15.507 10.250 -15.441 1.00 79.94 168 LYS A CA 1
ATOM 1367 C C . LYS A 1 168 ? 14.227 10.801 -14.799 1.00 79.94 168 LYS A C 1
ATOM 1369 O O . LYS A 1 168 ? 13.683 10.177 -13.889 1.00 79.94 168 LYS A O 1
ATOM 1374 N N . GLY A 1 169 ? 13.756 11.961 -15.266 1.00 80.75 169 GLY A N 1
ATOM 1375 C CA . GLY A 1 169 ? 12.543 12.607 -14.751 1.00 80.75 169 GLY A CA 1
ATOM 1376 C C . GLY A 1 169 ? 11.284 11.779 -15.016 1.00 80.75 169 GLY A C 1
ATOM 1377 O O . GLY A 1 169 ? 10.506 11.539 -14.100 1.00 80.75 169 GLY A O 1
ATOM 1378 N N . LEU A 1 170 ? 11.138 11.245 -16.233 1.00 83.75 170 LEU A N 1
ATOM 1379 C CA . LEU A 1 170 ? 10.003 10.390 -16.601 1.00 83.75 170 LEU A CA 1
ATOM 1380 C C . LEU A 1 170 ? 9.962 9.104 -15.772 1.00 83.75 170 LEU A C 1
ATOM 1382 O O . LEU A 1 170 ? 8.893 8.699 -15.322 1.00 83.75 170 LEU A O 1
ATOM 1386 N N . ARG A 1 171 ? 11.121 8.487 -15.511 1.00 83.75 171 ARG A N 1
ATOM 1387 C CA . ARG A 1 171 ? 11.200 7.308 -14.638 1.00 83.75 171 ARG A CA 1
ATOM 1388 C C . ARG A 1 171 ? 10.763 7.634 -13.208 1.00 83.75 171 ARG A C 1
ATOM 1390 O O . ARG A 1 171 ? 10.030 6.850 -12.615 1.00 83.75 171 ARG A O 1
ATOM 1397 N N . HIS A 1 172 ? 11.174 8.785 -12.671 1.00 81.12 172 HIS A N 1
ATOM 1398 C CA . HIS A 1 172 ? 10.730 9.227 -11.346 1.00 81.12 172 HIS A CA 1
ATOM 1399 C C . HIS A 1 172 ? 9.219 9.456 -11.295 1.00 81.12 172 HIS A C 1
ATOM 1401 O O . HIS A 1 172 ? 8.590 8.964 -10.366 1.00 81.12 172 HIS A O 1
ATOM 1407 N N . ILE A 1 173 ? 8.644 10.123 -12.302 1.00 82.88 173 ILE A N 1
ATOM 1408 C CA . ILE A 1 173 ? 7.192 10.344 -12.409 1.00 82.88 173 ILE A CA 1
ATOM 1409 C C . ILE A 1 173 ? 6.441 9.006 -12.457 1.00 82.88 173 ILE A C 1
ATOM 1411 O O . ILE A 1 173 ? 5.445 8.817 -11.758 1.00 82.88 173 ILE A O 1
ATOM 1415 N N . GLY A 1 174 ? 6.943 8.050 -13.245 1.00 82.81 174 GLY A N 1
ATOM 1416 C CA . GLY A 1 174 ? 6.362 6.712 -13.332 1.00 82.81 174 GLY A CA 1
ATOM 1417 C C . GLY A 1 174 ? 6.348 5.987 -11.984 1.00 82.81 174 GLY A C 1
ATOM 1418 O O . GLY A 1 174 ? 5.332 5.414 -11.609 1.00 82.81 174 GLY A O 1
ATOM 1419 N N . LEU A 1 175 ? 7.446 6.051 -11.225 1.00 82.75 175 LEU A N 1
ATOM 1420 C CA . LEU A 1 175 ? 7.537 5.426 -9.900 1.00 82.75 175 LEU A CA 1
ATOM 1421 C C . LEU A 1 175 ? 6.689 6.145 -8.845 1.00 82.75 175 LEU A C 1
ATOM 1423 O O . LEU A 1 175 ? 6.067 5.478 -8.017 1.00 82.75 175 LEU A O 1
ATOM 1427 N N . SER A 1 176 ? 6.617 7.479 -8.885 1.00 77.62 176 SER A N 1
ATOM 1428 C CA . SER A 1 176 ? 5.783 8.254 -7.957 1.00 77.62 176 SER A CA 1
ATOM 1429 C C . SER A 1 176 ? 4.286 8.038 -8.173 1.00 77.62 176 SER A C 1
ATOM 1431 O O . SER A 1 176 ? 3.505 8.224 -7.251 1.00 77.62 176 SER A O 1
ATOM 1433 N N . GLY A 1 177 ? 3.868 7.606 -9.368 1.00 74.88 177 GLY A N 1
ATOM 1434 C CA . GLY A 1 177 ? 2.482 7.186 -9.600 1.00 74.88 177 GLY A CA 1
ATOM 1435 C C . GLY A 1 177 ? 2.099 5.898 -8.856 1.00 74.88 177 GLY A C 1
ATOM 1436 O O . GLY A 1 177 ? 0.921 5.640 -8.628 1.00 74.88 177 GLY A O 1
ATOM 1437 N N . ILE A 1 178 ? 3.087 5.088 -8.463 1.00 74.94 178 ILE A N 1
ATOM 1438 C CA . ILE A 1 178 ? 2.891 3.781 -7.817 1.00 74.94 178 ILE A CA 1
ATOM 1439 C C . ILE A 1 178 ? 2.973 3.935 -6.288 1.00 74.94 178 ILE A C 1
ATOM 1441 O O . ILE A 1 178 ? 2.134 3.407 -5.545 1.00 74.94 178 ILE A O 1
ATOM 1445 N N . PHE A 1 179 ? 3.947 4.713 -5.808 1.00 75.75 179 PHE A N 1
ATOM 1446 C CA . PHE A 1 179 ? 4.219 4.916 -4.385 1.00 75.75 179 PHE A CA 1
ATOM 1447 C C . PHE A 1 179 ? 4.285 6.401 -4.032 1.00 75.75 179 PHE A C 1
ATOM 1449 O O . PHE A 1 179 ? 4.890 7.186 -4.759 1.00 75.75 179 PHE A O 1
ATOM 1456 N N . ASN A 1 180 ? 3.723 6.767 -2.875 1.00 65.75 180 ASN A N 1
ATOM 1457 C CA . ASN A 1 180 ? 3.890 8.110 -2.327 1.00 65.75 180 ASN A CA 1
ATOM 1458 C C . ASN A 1 180 ? 5.383 8.386 -2.108 1.00 65.75 180 ASN A C 1
ATOM 1460 O O . ASN A 1 180 ? 6.113 7.546 -1.575 1.00 65.75 180 ASN A O 1
ATOM 1464 N N . LYS A 1 181 ? 5.828 9.563 -2.540 1.00 66.75 181 LYS A N 1
ATOM 1465 C CA . LYS A 1 181 ? 7.227 9.985 -2.525 1.00 66.75 181 LYS A CA 1
ATOM 1466 C C . LYS A 1 181 ? 7.409 11.122 -1.527 1.00 66.75 181 LYS A C 1
ATOM 1468 O O . LYS A 1 181 ? 6.571 12.013 -1.454 1.00 66.75 181 LYS A O 1
ATOM 1473 N N . ILE A 1 182 ? 8.534 11.099 -0.819 1.00 64.56 182 ILE A N 1
ATOM 1474 C CA . ILE A 1 182 ? 9.077 12.273 -0.136 1.00 64.56 182 ILE A CA 1
ATOM 1475 C C . ILE A 1 182 ? 10.269 12.726 -0.971 1.00 64.56 182 ILE A C 1
ATOM 1477 O O . ILE A 1 182 ? 11.210 11.957 -1.181 1.00 64.56 182 ILE A O 1
ATOM 1481 N N . ASP A 1 183 ? 10.182 13.935 -1.508 1.00 64.50 183 ASP A N 1
ATOM 1482 C CA . ASP A 1 183 ? 11.295 14.578 -2.188 1.00 64.50 183 ASP A CA 1
ATOM 1483 C C . ASP A 1 183 ? 12.288 15.094 -1.149 1.00 64.50 183 ASP A C 1
ATOM 1485 O O . ASP A 1 183 ? 11.915 15.840 -0.248 1.00 64.50 183 ASP A O 1
ATOM 1489 N N . VAL A 1 184 ? 13.544 14.660 -1.257 1.00 63.00 184 VAL A N 1
ATOM 1490 C CA . VAL A 1 184 ? 14.636 15.129 -0.401 1.00 63.00 184 VAL A CA 1
ATOM 1491 C C . VAL A 1 184 ? 15.646 15.828 -1.296 1.00 63.00 184 VAL A C 1
ATOM 1493 O O . VAL A 1 184 ? 16.300 15.187 -2.122 1.00 63.00 184 VAL A O 1
ATOM 1496 N N . GLU A 1 185 ? 15.769 17.144 -1.143 1.00 61.50 185 GLU A N 1
ATOM 1497 C CA . GLU A 1 185 ? 16.846 17.905 -1.769 1.00 61.50 185 GLU A CA 1
ATOM 1498 C C . GLU A 1 185 ? 18.144 17.652 -1.002 1.00 61.50 185 GLU A C 1
ATOM 1500 O O . GLU A 1 185 ? 18.323 18.102 0.128 1.00 61.50 185 GLU A O 1
ATOM 1505 N N . LEU A 1 186 ? 19.063 16.909 -1.623 1.00 60.22 186 LEU A N 1
ATOM 1506 C CA . LEU A 1 186 ? 20.358 16.591 -1.016 1.00 60.22 186 LEU A CA 1
ATOM 1507 C C . LEU A 1 186 ? 21.208 17.850 -0.765 1.00 60.22 186 LEU A C 1
ATOM 1509 O O . LEU A 1 186 ? 22.024 17.849 0.151 1.00 60.22 186 LEU A O 1
ATOM 1513 N N . ASP A 1 187 ? 20.982 18.929 -1.518 1.00 57.16 187 ASP A N 1
ATOM 1514 C CA . ASP A 1 187 ? 21.675 20.209 -1.323 1.00 57.16 187 ASP A CA 1
ATOM 1515 C C . ASP A 1 187 ? 21.305 20.875 0.015 1.00 57.16 187 ASP A C 1
ATOM 1517 O O . ASP A 1 187 ? 22.123 21.586 0.602 1.00 57.16 187 ASP A O 1
ATOM 1521 N N . LEU A 1 188 ? 20.109 20.594 0.551 1.00 54.47 188 LEU A N 1
ATOM 1522 C CA . LEU A 1 188 ? 19.693 21.052 1.880 1.00 54.47 188 LEU A CA 1
ATOM 1523 C C . LEU A 1 188 ? 20.341 20.236 3.010 1.00 54.47 188 LEU A C 1
ATOM 1525 O O . LEU A 1 188 ? 20.526 20.767 4.102 1.00 54.47 188 LEU A O 1
ATOM 1529 N N . LEU A 1 189 ? 20.756 18.987 2.753 1.00 51.03 189 LEU A N 1
ATOM 1530 C CA . LEU A 1 189 ? 21.424 18.136 3.752 1.00 51.03 189 LEU A CA 1
ATOM 1531 C C . LEU A 1 189 ? 22.855 18.594 4.072 1.00 51.03 189 LEU A C 1
ATOM 1533 O O . LEU A 1 189 ? 23.382 18.257 5.127 1.00 51.03 189 LEU A O 1
ATOM 1537 N N . ILE A 1 190 ? 23.495 19.373 3.193 1.00 50.75 190 ILE A N 1
ATOM 1538 C CA . ILE A 1 190 ? 24.860 19.880 3.420 1.00 50.75 190 ILE A CA 1
ATOM 1539 C C . ILE A 1 190 ? 24.863 21.027 4.452 1.00 50.75 190 ILE A C 1
ATOM 1541 O O . ILE A 1 190 ? 25.896 21.314 5.051 1.00 50.75 190 ILE A O 1
ATOM 1545 N N . LYS A 1 191 ? 23.715 21.678 4.698 1.00 47.59 191 LYS A N 1
ATOM 1546 C CA . LYS A 1 191 ? 23.627 22.873 5.556 1.00 47.59 191 LYS A CA 1
ATOM 1547 C C . LYS A 1 191 ? 23.223 22.633 7.012 1.00 47.59 191 LYS A C 1
ATOM 1549 O O . LYS A 1 191 ? 23.208 23.593 7.775 1.00 47.59 191 LYS A O 1
ATOM 1554 N N . GLY A 1 192 ? 22.963 21.401 7.428 1.00 43.56 192 GLY A N 1
ATOM 1555 C CA . GLY A 1 192 ? 22.664 21.104 8.826 1.00 43.56 192 GLY A CA 1
ATOM 1556 C C . GLY A 1 192 ? 22.658 19.607 9.054 1.00 43.56 192 GLY A C 1
ATOM 1557 O O . GLY A 1 192 ? 21.796 18.909 8.527 1.00 43.56 192 GLY A O 1
ATOM 1558 N N . GLY A 1 193 ? 23.654 19.121 9.797 1.00 33.91 193 GLY A N 1
ATOM 1559 C CA . GLY A 1 193 ? 23.646 17.759 10.316 1.00 33.91 193 GLY A CA 1
ATOM 1560 C C . GLY A 1 193 ? 22.364 17.498 11.104 1.00 33.91 193 GLY A C 1
ATOM 1561 O O . GLY A 1 193 ? 21.745 18.431 11.607 1.00 33.91 193 GLY A O 1
ATOM 1562 N N . PHE A 1 194 ? 21.966 16.230 11.162 1.00 41.75 194 PHE A N 1
ATOM 1563 C CA . PHE A 1 194 ? 20.879 15.764 12.017 1.00 41.75 194 PHE A CA 1
ATOM 1564 C C . PHE A 1 194 ? 21.092 16.279 13.453 1.00 41.75 194 PHE A C 1
ATOM 1566 O O . PHE A 1 194 ? 21.994 15.795 14.136 1.00 41.75 194 PHE A O 1
ATOM 1573 N N . GLU A 1 195 ? 20.285 17.253 13.871 1.00 32.38 195 GLU A N 1
ATOM 1574 C CA . GLU A 1 195 ? 19.921 17.480 15.275 1.00 32.38 195 GLU A CA 1
ATOM 1575 C C . GLU A 1 195 ? 18.577 16.803 15.551 1.00 32.38 195 GLU A C 1
ATOM 1577 O O . GLU A 1 195 ? 17.680 16.885 14.674 1.00 32.38 195 GLU A O 1
#

Foldseek 3Di:
DPQLLNVVVVCVLQQQWDDDPLWIWRQPDQAIDTDDPVNSCVVSVPDPPPPCSSVVVVVVCVVPVHHHQAAEQLQWEDEQQWIQRLLVRDIDRGGDDPRHHYNHYDDDHPVVVVVCVVVVLVLLVQLDDDDVLSVVLVCVLSVVSCCSSPVDPPPDDDDDDDDPPSCPVVSVVVSCVVDPDDDDDVVVCVVDPDD